Protein AF-A0A931L1L7-F1 (afdb_monomer_lite)

Foldseek 3Di:
DVVVVVVVVVVVVVVVVVVVVVVVVVVVVVVVVVVVVQVVLQVQLLVLVQVQQQQAAFAFPDDPPDDGQWWDFFFKIKGAGDFPDQHPQDGDTARMKMWGWADDVAWTFTWIDGDPTIDTSDTDDHADKTKWKAQPVPDTHRTPPHPPPPPPPDPPPDDDPPVVVVPRPRGFMKMWIFGAHPVRHTPDIHIYTHYDPPPPPPPVPPDPPPPDDPDPDDDD

pLDDT: mean 73.88, std 19.95, range [34.38, 98.12]

Secondary structure (DSSP, 8-state):
-HHHHHHHHHHHHHHHHHHHHHHHHHHHHHHHHHHHHHHHHHHHHHHHHHHHHHTBPPP-TT-TTS--SEEE-SSEEEEEBPTTPBPTTSSSB-SEEEEEEEEETTEEEEEEEETTEEEEEEEESSSEEEEEEESSSSS-BSSBSPTTTT-S----S-S-HHHHHTT------EEEEEEE-TTS-EEEEEEEE-S--------TTSS-------------

Radius of gyration: 30.63 Å; chains: 1; bounding box: 48×43×136 Å

Structure (mmCIF, N/CA/C/O backbone):
data_AF-A0A931L1L7-F1
#
_entry.id   AF-A0A931L1L7-F1
#
loop_
_atom_site.group_PDB
_atom_site.id
_atom_site.type_symbol
_atom_site.label_atom_id
_atom_site.label_alt_id
_atom_site.label_comp_id
_atom_site.label_asym_id
_atom_site.label_entity_id
_atom_site.label_seq_id
_atom_site.pdbx_PDB_ins_code
_atom_site.Cartn_x
_atom_site.Cartn_y
_atom_site.Cartn_z
_atom_site.occupancy
_atom_site.B_iso_or_equiv
_atom_site.auth_seq_id
_atom_site.auth_comp_id
_atom_site.auth_asym_id
_atom_site.auth_atom_id
_atom_site.pdbx_PDB_model_num
ATOM 1 N N . MET A 1 1 ? -15.557 24.743 68.566 1.00 63.81 1 MET A N 1
ATOM 2 C CA . MET A 1 1 ? -15.794 23.418 67.938 1.00 63.81 1 MET A CA 1
ATOM 3 C C . MET A 1 1 ? -16.749 23.472 66.750 1.00 63.81 1 MET A C 1
ATOM 5 O O . MET A 1 1 ? -16.428 22.856 65.746 1.00 63.81 1 MET A O 1
ATOM 9 N N . ILE A 1 2 ? -17.865 24.214 66.814 1.00 80.44 2 ILE A N 1
ATOM 10 C CA . ILE A 1 2 ? -18.818 24.356 65.688 1.00 80.44 2 ILE A CA 1
ATOM 11 C C . ILE A 1 2 ? -18.145 24.867 64.400 1.00 80.44 2 ILE A C 1
ATOM 13 O O . ILE A 1 2 ? -18.405 24.352 63.321 1.00 80.44 2 ILE A O 1
ATOM 17 N N . GLU A 1 3 ? -17.218 25.813 64.520 1.00 78.69 3 GLU A N 1
ATOM 18 C CA . GLU A 1 3 ? -16.501 26.412 63.387 1.00 78.69 3 GLU A CA 1
ATOM 19 C C . GLU A 1 3 ? -15.704 25.395 62.548 1.00 78.69 3 GLU A C 1
ATOM 21 O O . GLU A 1 3 ? -15.758 25.417 61.321 1.00 78.69 3 GLU A O 1
ATOM 26 N N . VAL A 1 4 ? -15.051 24.424 63.195 1.00 87.81 4 VAL A N 1
ATOM 27 C CA . VAL A 1 4 ? -14.251 23.392 62.507 1.00 87.81 4 VAL A CA 1
ATOM 28 C C . VAL A 1 4 ? -15.141 22.438 61.700 1.00 87.81 4 VAL A C 1
ATOM 30 O O . VAL A 1 4 ? -14.762 21.998 60.616 1.00 87.81 4 VAL A O 1
ATOM 33 N N . ILE A 1 5 ? -16.353 22.160 62.190 1.00 83.88 5 ILE A N 1
ATOM 34 C CA . ILE A 1 5 ? -17.315 21.272 61.520 1.00 83.88 5 ILE A CA 1
ATOM 35 C C . ILE A 1 5 ? -17.843 21.925 60.235 1.00 83.88 5 ILE A C 1
ATOM 37 O O . ILE A 1 5 ? -17.947 21.260 59.204 1.00 83.88 5 ILE A O 1
ATOM 41 N N . VAL A 1 6 ? -18.113 23.233 60.269 1.00 87.12 6 VAL A N 1
ATOM 42 C CA . VAL A 1 6 ? -18.597 23.981 59.098 1.00 87.12 6 VAL A CA 1
ATOM 43 C C . VAL A 1 6 ? -17.533 24.029 57.999 1.00 87.12 6 VAL A C 1
ATOM 45 O O . VAL A 1 6 ? -17.839 23.762 56.836 1.00 87.12 6 VAL A O 1
ATOM 48 N N . VAL A 1 7 ? -16.269 24.276 58.356 1.00 87.88 7 VAL A N 1
ATOM 49 C CA . VAL A 1 7 ? -15.165 24.311 57.381 1.00 87.88 7 VAL A CA 1
ATOM 50 C C . VAL A 1 7 ? -14.937 22.936 56.738 1.00 87.88 7 VAL A C 1
ATOM 52 O O . VAL A 1 7 ? -14.733 22.856 55.524 1.00 87.88 7 VAL A O 1
ATOM 55 N N . MET A 1 8 ? -15.043 21.841 57.501 1.00 85.38 8 MET A N 1
ATOM 56 C CA . MET A 1 8 ? -14.933 20.484 56.947 1.00 85.38 8 MET A CA 1
ATOM 57 C C . MET A 1 8 ? -16.091 20.126 56.005 1.00 85.38 8 MET A C 1
ATOM 59 O O . MET A 1 8 ? -15.846 19.519 54.963 1.00 85.38 8 MET A O 1
ATOM 63 N N . MET A 1 9 ? -17.328 20.526 56.323 1.00 88.81 9 MET A N 1
ATOM 64 C CA . MET A 1 9 ? -18.487 20.295 55.448 1.00 88.81 9 MET A CA 1
ATOM 65 C C . MET A 1 9 ? -18.387 21.062 54.128 1.00 88.81 9 MET A C 1
ATOM 67 O O . MET A 1 9 ? -18.676 20.507 53.072 1.00 88.81 9 MET A O 1
ATOM 71 N N . ILE A 1 10 ? -17.956 22.324 54.166 1.00 86.12 10 ILE A N 1
ATOM 72 C CA . ILE A 1 10 ? -17.803 23.123 52.943 1.00 86.12 10 ILE A CA 1
ATOM 73 C C . ILE A 1 10 ? -16.679 22.542 52.075 1.00 86.12 10 ILE A C 1
ATOM 75 O O . ILE A 1 10 ? -16.842 22.396 50.865 1.00 86.12 10 ILE A O 1
ATOM 79 N N . SER A 1 11 ? -15.568 22.132 52.692 1.00 84.38 11 SER A N 1
ATOM 80 C CA . SER A 1 11 ? -14.429 21.547 51.977 1.00 84.38 11 SER A CA 1
ATOM 81 C C . SER A 1 11 ? -14.786 20.218 51.303 1.00 84.38 11 SER A C 1
ATOM 83 O O . SER A 1 11 ? -14.401 19.995 50.157 1.00 84.38 11 SER A O 1
ATOM 85 N N . SER A 1 12 ? -15.560 19.350 51.966 1.00 83.44 12 SER A N 1
ATOM 86 C CA . SER A 1 12 ? -16.004 18.079 51.377 1.00 83.44 12 SER A CA 1
ATOM 87 C C . SER A 1 12 ? -17.015 18.281 50.247 1.00 83.44 12 SER A C 1
ATOM 89 O O . SER A 1 12 ? -16.942 17.577 49.239 1.00 83.44 12 SER A O 1
ATOM 91 N N . LEU A 1 13 ? -17.897 19.281 50.358 1.00 85.31 13 LEU A N 1
ATOM 92 C CA . LEU A 1 13 ? -18.854 19.627 49.307 1.00 85.31 13 LEU A CA 1
ATOM 93 C C . LEU A 1 13 ? -18.151 20.172 48.053 1.00 85.31 13 LEU A C 1
ATOM 95 O O . LEU A 1 13 ? -18.479 19.775 46.936 1.00 85.31 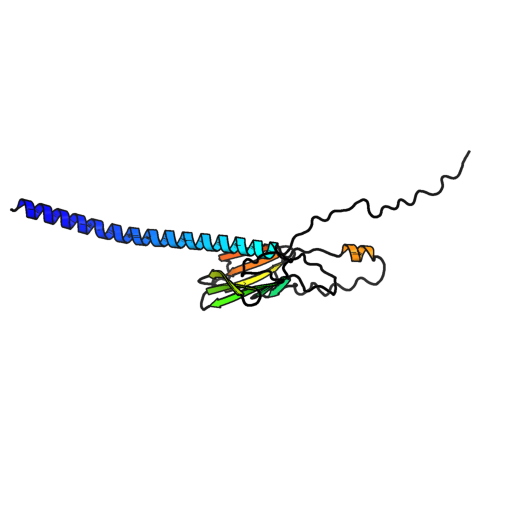13 LEU A O 1
ATOM 99 N N . ILE A 1 14 ? -17.147 21.037 48.237 1.00 84.31 14 ILE A N 1
ATOM 100 C CA . ILE A 1 14 ? -16.322 21.560 47.139 1.00 84.31 14 ILE A CA 1
ATOM 101 C C . ILE A 1 14 ? -15.539 20.418 46.482 1.00 84.31 14 ILE A C 1
ATOM 103 O O . ILE A 1 14 ? -15.540 20.301 45.257 1.00 84.31 14 ILE A O 1
ATOM 107 N N . LEU A 1 15 ? -14.924 19.531 47.271 1.00 80.44 15 LEU A N 1
ATOM 108 C CA . LEU A 1 15 ? -14.162 18.403 46.732 1.00 80.44 15 LEU A CA 1
ATOM 109 C C . LEU A 1 15 ? -15.059 17.443 45.929 1.00 80.44 15 LEU A C 1
ATOM 111 O O . LEU A 1 15 ? -14.692 17.030 44.828 1.00 80.44 15 LEU A O 1
ATOM 115 N N . ALA A 1 16 ? -16.265 17.156 46.428 1.00 78.56 16 ALA A N 1
ATOM 116 C CA . ALA A 1 16 ? -17.255 16.327 45.741 1.00 78.56 16 ALA A CA 1
ATOM 117 C C . ALA A 1 16 ? -17.772 16.964 44.439 1.00 78.56 16 ALA A C 1
ATOM 119 O O . ALA A 1 16 ? -18.059 16.246 43.481 1.00 78.56 16 ALA A O 1
ATOM 120 N N . ALA A 1 17 ? -17.854 18.297 44.374 1.00 75.69 17 ALA A N 1
ATOM 121 C CA . ALA A 1 17 ? -18.277 19.017 43.175 1.00 75.69 17 ALA A CA 1
ATOM 122 C C . ALA A 1 17 ? -17.198 19.049 42.074 1.00 75.69 17 ALA A C 1
ATOM 124 O O . ALA A 1 17 ? -17.530 19.019 40.888 1.00 75.69 17 ALA A O 1
ATOM 125 N N . VAL A 1 18 ? -15.912 19.077 42.441 1.00 72.81 18 VAL A N 1
ATOM 126 C CA . VAL A 1 18 ? -14.796 19.162 41.476 1.00 72.81 18 VAL A CA 1
ATOM 127 C C . VAL A 1 18 ? -14.420 17.790 40.896 1.00 72.81 18 VAL A C 1
ATOM 129 O O . VAL A 1 18 ? -14.099 17.689 39.711 1.00 72.81 18 VAL A O 1
ATOM 132 N N . LEU A 1 19 ? -14.536 16.714 41.681 1.00 66.19 19 LEU A N 1
ATOM 133 C CA . LEU A 1 19 ? -14.213 15.335 41.274 1.00 66.19 19 LEU A CA 1
ATOM 134 C C . LEU A 1 19 ? -14.847 14.854 39.942 1.00 66.19 19 LEU A C 1
ATOM 136 O O . LEU A 1 19 ? -14.128 14.282 39.114 1.00 66.19 19 LEU A O 1
ATOM 140 N N . PRO A 1 20 ? -16.150 15.070 39.660 1.00 65.00 20 PRO A N 1
ATOM 141 C CA . PRO A 1 20 ? -16.760 14.610 38.409 1.00 65.00 20 PRO A CA 1
ATOM 142 C C . PRO A 1 20 ? -16.285 15.382 37.165 1.00 65.00 20 PRO A C 1
ATOM 144 O O . PRO A 1 20 ? -16.369 14.853 36.053 1.00 65.00 20 PRO A O 1
ATOM 147 N N . LEU A 1 21 ? -15.758 16.603 37.323 1.00 59.38 21 LEU A N 1
ATOM 148 C CA . LEU A 1 21 ? -15.198 17.388 36.215 1.00 59.38 21 LEU A CA 1
ATOM 149 C C . LEU A 1 21 ? -13.830 16.842 35.782 1.00 59.38 21 LEU A C 1
ATOM 151 O O . LEU A 1 21 ? -13.558 16.737 34.583 1.00 59.38 21 LEU A O 1
ATOM 155 N N . SER A 1 22 ? -13.010 16.402 36.739 1.00 54.81 22 SER A N 1
ATOM 156 C CA . SER A 1 22 ? -11.703 15.782 36.490 1.00 54.81 22 SER A CA 1
ATOM 157 C C . SER A 1 22 ? -11.829 14.487 35.680 1.00 54.81 22 SER A C 1
ATOM 159 O O . SER A 1 22 ? -11.088 14.269 34.723 1.00 54.81 22 SER A O 1
ATOM 161 N N . LEU A 1 23 ? -12.818 13.648 36.008 1.00 57.59 23 LEU A N 1
ATOM 162 C CA . LEU A 1 23 ? -13.027 12.359 35.338 1.00 57.59 23 LEU A CA 1
ATOM 163 C C . LEU A 1 23 ? -13.488 12.515 33.879 1.00 57.59 23 LEU A C 1
ATOM 165 O O . LEU A 1 23 ? -13.077 11.745 33.008 1.00 57.59 23 LEU A O 1
ATOM 169 N N . ARG A 1 24 ? -14.292 13.544 33.573 1.00 58.47 24 ARG A N 1
ATOM 170 C CA . ARG A 1 24 ? -14.722 13.829 32.193 1.00 58.47 24 ARG A CA 1
ATOM 171 C C . ARG A 1 24 ? -13.576 14.371 31.333 1.00 58.47 24 ARG A C 1
ATOM 173 O O . ARG A 1 24 ? -13.423 13.918 30.198 1.00 58.47 24 ARG A O 1
ATOM 180 N N . ALA A 1 25 ? -12.737 15.256 31.875 1.00 54.34 25 ALA A N 1
ATOM 181 C CA . ALA A 1 25 ? -11.585 15.822 31.165 1.00 54.34 25 ALA A CA 1
ATOM 182 C C . ALA A 1 25 ? -10.541 14.759 30.766 1.00 54.34 25 ALA A C 1
ATOM 184 O O . ALA A 1 25 ? -10.030 14.779 29.646 1.00 54.34 25 ALA A O 1
ATOM 185 N N . VAL A 1 26 ? -10.288 13.773 31.634 1.00 53.25 26 VAL A N 1
ATOM 186 C CA . VAL A 1 26 ? -9.359 12.664 31.342 1.00 53.25 26 VAL A CA 1
ATOM 187 C C . VAL A 1 26 ? -9.856 11.807 30.169 1.00 53.25 26 VAL A C 1
ATOM 189 O O . VAL A 1 26 ? -9.081 11.461 29.277 1.00 53.25 26 VAL A O 1
ATOM 192 N N . SER A 1 27 ? -11.162 11.527 30.103 1.00 55.97 27 SER A N 1
ATOM 193 C CA . SER A 1 27 ? -11.741 10.733 29.009 1.00 55.97 27 SER A CA 1
ATOM 194 C C . SER A 1 27 ? -11.719 11.449 27.647 1.00 55.97 27 SER A C 1
ATOM 196 O O . SER A 1 27 ? -11.540 10.804 26.611 1.00 55.97 27 SER A O 1
ATOM 198 N N . ALA A 1 28 ? -11.852 12.780 27.634 1.00 56.59 28 ALA A N 1
ATOM 199 C CA . ALA A 1 28 ? -11.795 13.589 26.417 1.00 56.59 28 ALA A CA 1
ATOM 200 C C . ALA A 1 28 ? -10.364 13.682 25.859 1.00 56.59 28 ALA A C 1
ATOM 202 O O . ALA A 1 28 ? -10.155 13.478 24.661 1.00 56.59 28 ALA A O 1
ATOM 203 N N . ASN A 1 29 ? -9.369 13.877 26.730 1.00 49.34 29 ASN A N 1
ATOM 204 C CA . ASN A 1 29 ? -7.961 13.934 26.328 1.00 49.34 29 ASN A CA 1
ATOM 205 C C . ASN A 1 29 ? -7.451 12.596 25.781 1.00 49.34 29 ASN A C 1
ATOM 207 O O . ASN A 1 29 ? -6.693 12.577 24.814 1.00 49.34 29 ASN A O 1
ATOM 211 N N . HIS A 1 30 ? -7.918 11.467 26.317 1.00 53.09 30 HIS A N 1
ATOM 212 C CA . HIS A 1 30 ? -7.524 10.153 25.807 1.00 53.09 30 HIS A CA 1
ATOM 213 C C . HIS A 1 30 ? -8.066 9.875 24.389 1.00 53.09 30 HIS A C 1
ATOM 215 O O . HIS A 1 30 ? -7.410 9.213 23.577 1.00 53.09 30 HIS A O 1
ATOM 221 N N . ARG A 1 31 ? -9.256 10.393 24.050 1.00 52.03 31 ARG A N 1
ATOM 222 C CA . ARG A 1 31 ? -9.826 10.284 22.693 1.00 52.03 31 ARG A CA 1
ATOM 223 C C . ARG A 1 31 ? -9.081 11.158 21.683 1.00 52.03 31 ARG A C 1
ATOM 225 O O . ARG A 1 31 ? -8.856 10.715 20.562 1.00 52.03 31 ARG A O 1
ATOM 232 N N . LEU A 1 32 ? -8.649 12.352 22.088 1.00 52.97 32 LEU A N 1
ATOM 233 C CA . LEU A 1 32 ? -7.841 13.237 21.244 1.00 52.97 32 LEU A CA 1
ATOM 234 C C . LEU A 1 32 ? -6.416 12.694 21.046 1.00 52.97 32 LEU A C 1
ATOM 236 O O . LEU A 1 32 ? -5.938 12.641 19.916 1.00 52.97 32 LEU A O 1
ATOM 240 N N . GLY A 1 33 ? -5.780 12.195 22.112 1.00 40.53 33 GLY A N 1
ATOM 241 C CA . GLY A 1 33 ? -4.441 11.601 22.042 1.00 40.53 33 GLY A CA 1
ATOM 242 C C . GLY A 1 33 ? -4.389 10.333 21.183 1.00 40.53 33 GLY A C 1
ATOM 243 O O . GLY A 1 33 ? -3.514 10.196 20.335 1.00 40.53 33 GLY A O 1
ATOM 244 N N . SER A 1 34 ? -5.372 9.437 21.323 1.00 54.47 34 SER A N 1
ATOM 245 C CA . SER A 1 34 ? -5.448 8.228 20.482 1.00 54.47 34 SER A CA 1
ATOM 246 C C . SER A 1 34 ? -5.767 8.530 19.012 1.00 54.47 34 SER A C 1
ATOM 248 O O . SER A 1 34 ? -5.316 7.802 18.133 1.00 54.47 34 SER A O 1
ATOM 250 N N . GLY A 1 35 ? -6.500 9.609 18.719 1.00 51.22 35 GLY A N 1
ATOM 251 C CA . GLY A 1 35 ? -6.737 10.067 17.349 1.00 51.22 35 GLY A CA 1
ATOM 252 C C . GLY A 1 35 ? -5.469 10.573 16.654 1.00 51.22 35 GLY A C 1
ATOM 253 O O . GLY A 1 35 ? -5.240 10.230 15.497 1.00 51.22 35 GLY A O 1
ATOM 254 N N . MET A 1 36 ? -4.630 11.336 17.362 1.00 52.97 36 MET A N 1
ATOM 255 C CA . MET A 1 36 ? -3.386 11.895 16.813 1.00 52.97 36 MET A CA 1
ATOM 256 C C . MET A 1 36 ? -2.325 10.829 16.515 1.00 52.97 36 MET A C 1
ATOM 258 O O . MET A 1 36 ? -1.675 10.903 15.476 1.00 52.97 36 MET A O 1
ATOM 262 N N . ILE A 1 37 ? -2.197 9.809 17.370 1.00 62.66 37 ILE A N 1
ATOM 263 C CA . ILE A 1 37 ? -1.245 8.705 17.152 1.00 62.66 37 ILE A CA 1
ATOM 264 C C . ILE A 1 37 ? -1.599 7.933 15.868 1.00 62.66 37 ILE A C 1
ATOM 266 O O . ILE A 1 37 ? -0.740 7.725 15.019 1.00 62.66 37 ILE A O 1
ATOM 270 N N . ASN A 1 38 ? -2.885 7.632 15.646 1.00 64.12 38 ASN A N 1
ATOM 271 C CA . ASN A 1 38 ? -3.325 6.897 14.451 1.00 64.12 38 ASN A CA 1
ATOM 272 C C . ASN A 1 38 ? -3.104 7.662 13.131 1.00 64.12 38 ASN A C 1
ATOM 274 O O . ASN A 1 38 ? -2.938 7.037 12.084 1.00 64.12 38 ASN A O 1
ATOM 278 N N . LEU A 1 39 ? -3.162 9.001 13.150 1.00 71.81 39 LEU A N 1
ATOM 279 C CA . LEU A 1 39 ? -2.856 9.812 11.965 1.00 71.81 39 LEU A CA 1
ATOM 280 C C . LEU A 1 39 ? -1.358 9.767 11.656 1.00 71.81 39 LEU A C 1
ATOM 282 O O . LEU A 1 39 ? -0.986 9.563 10.505 1.00 71.81 39 LEU A O 1
ATOM 286 N N . SER A 1 40 ? -0.515 9.858 12.687 1.00 80.50 40 SER A N 1
ATOM 287 C CA . SER A 1 40 ? 0.937 9.769 12.516 1.00 80.50 40 SER A CA 1
ATOM 288 C C . SER A 1 40 ? 1.371 8.407 11.971 1.00 80.50 40 SER A C 1
ATOM 290 O O . SER A 1 40 ? 2.223 8.355 11.087 1.00 80.50 40 SER A O 1
ATOM 292 N N . ASP A 1 41 ? 0.776 7.313 12.452 1.00 86.06 41 ASP A N 1
ATOM 293 C CA . ASP A 1 41 ? 1.107 5.965 11.973 1.00 86.06 41 ASP A CA 1
ATOM 294 C C . ASP A 1 41 ? 0.728 5.783 10.498 1.00 86.06 41 ASP A C 1
ATOM 296 O O . ASP A 1 41 ? 1.475 5.185 9.724 1.00 86.06 41 ASP A O 1
ATOM 300 N N . ARG A 1 42 ? -0.417 6.345 10.086 1.00 89.50 42 ARG A N 1
ATOM 301 C CA . ARG A 1 42 ? -0.869 6.332 8.689 1.00 89.50 42 ARG A CA 1
ATOM 302 C C . ARG A 1 42 ? 0.108 7.072 7.774 1.00 89.50 42 ARG A C 1
ATOM 304 O O . ARG A 1 42 ? 0.430 6.551 6.710 1.00 89.50 42 ARG A O 1
ATOM 311 N N . ASP A 1 43 ? 0.558 8.259 8.167 1.00 89.38 43 ASP A N 1
ATOM 312 C CA . ASP A 1 43 ? 1.437 9.089 7.335 1.00 89.38 43 ASP A CA 1
ATOM 313 C C . ASP A 1 43 ? 2.840 8.474 7.211 1.00 89.38 43 ASP A C 1
ATOM 315 O O . ASP A 1 43 ? 3.419 8.447 6.123 1.00 89.38 43 ASP A O 1
ATOM 319 N N . ILE A 1 44 ? 3.365 7.902 8.303 1.00 90.56 44 ILE A N 1
ATOM 320 C CA . ILE A 1 44 ? 4.631 7.153 8.287 1.00 90.56 44 ILE A CA 1
ATOM 321 C C . ILE A 1 44 ? 4.509 5.928 7.374 1.00 90.56 44 ILE A C 1
ATOM 323 O O . ILE A 1 44 ? 5.387 5.694 6.542 1.00 90.56 44 ILE A O 1
ATOM 327 N N . ALA A 1 45 ? 3.418 5.167 7.489 1.00 92.69 45 ALA A N 1
ATOM 328 C CA . ALA A 1 45 ? 3.181 4.000 6.648 1.00 92.69 45 ALA A CA 1
ATOM 329 C C . ALA A 1 45 ? 3.060 4.369 5.161 1.00 92.69 45 ALA A C 1
ATOM 331 O O . ALA A 1 45 ? 3.621 3.674 4.314 1.00 92.69 45 ALA A O 1
ATOM 332 N N . GLU A 1 46 ? 2.400 5.484 4.834 1.00 94.88 46 GLU A N 1
ATOM 333 C CA . GLU A 1 46 ? 2.324 5.997 3.464 1.00 94.88 46 GLU A CA 1
ATOM 334 C C . GLU A 1 46 ? 3.705 6.388 2.920 1.00 94.88 46 GLU A C 1
ATOM 336 O O . GLU A 1 46 ? 4.038 6.051 1.782 1.00 94.88 46 GLU A O 1
ATOM 341 N N . ALA A 1 47 ? 4.522 7.081 3.716 1.00 91.06 47 ALA A N 1
ATOM 342 C CA . ALA A 1 47 ? 5.869 7.469 3.311 1.00 91.06 47 ALA A CA 1
ATOM 343 C C . ALA A 1 47 ? 6.748 6.239 3.035 1.00 91.06 47 ALA A C 1
ATOM 345 O O . ALA A 1 47 ? 7.404 6.176 1.996 1.00 91.06 47 ALA A O 1
ATOM 346 N N . VAL A 1 48 ? 6.698 5.233 3.916 1.00 91.00 48 VAL A N 1
ATOM 347 C CA . VAL A 1 48 ? 7.401 3.954 3.726 1.00 91.00 48 VAL A CA 1
ATOM 348 C C . VAL A 1 48 ? 6.885 3.228 2.483 1.00 91.00 48 VAL A C 1
ATOM 350 O O . VAL A 1 48 ? 7.684 2.751 1.683 1.00 91.00 48 VAL A O 1
ATOM 353 N N . PHE A 1 49 ? 5.567 3.186 2.273 1.00 93.19 49 PHE A N 1
ATOM 354 C CA . PHE A 1 49 ? 4.957 2.612 1.072 1.00 93.19 49 PHE A CA 1
ATOM 355 C C . PHE A 1 49 ? 5.480 3.283 -0.205 1.00 93.19 49 PHE A C 1
ATOM 357 O O . PHE A 1 49 ? 5.881 2.600 -1.143 1.00 93.19 49 PHE A O 1
ATOM 364 N N . ARG A 1 50 ? 5.536 4.618 -0.245 1.00 91.81 50 ARG A N 1
ATOM 365 C CA . ARG A 1 50 ? 6.060 5.364 -1.401 1.00 91.81 50 ARG A CA 1
ATOM 366 C C . ARG A 1 50 ? 7.548 5.101 -1.635 1.00 91.81 50 ARG A C 1
ATOM 368 O O . ARG A 1 50 ? 7.940 4.896 -2.781 1.00 91.81 50 ARG A O 1
ATOM 375 N N . ASP A 1 51 ? 8.355 5.076 -0.575 1.00 88.00 51 ASP A N 1
ATOM 376 C CA . ASP A 1 51 ? 9.799 4.826 -0.674 1.00 88.00 51 ASP A CA 1
ATOM 377 C C . ASP A 1 51 ? 10.105 3.404 -1.177 1.00 88.00 51 ASP A C 1
ATOM 379 O O . ASP A 1 51 ? 10.980 3.215 -2.024 1.00 88.00 51 ASP A O 1
ATOM 383 N N . LEU A 1 52 ? 9.313 2.408 -0.754 1.00 88.50 52 LEU A N 1
ATOM 384 C CA . LEU A 1 52 ? 9.408 1.029 -1.245 1.00 88.50 52 LEU A CA 1
ATOM 385 C C . LEU A 1 52 ? 9.298 0.954 -2.772 1.00 88.50 52 LEU A C 1
ATOM 387 O O . LEU A 1 52 ? 10.176 0.388 -3.424 1.00 88.50 52 LEU A O 1
ATOM 391 N N . PHE A 1 53 ? 8.268 1.561 -3.358 1.00 88.12 53 PHE A N 1
ATOM 392 C CA . PHE A 1 53 ? 8.069 1.533 -4.811 1.00 88.12 53 PHE A CA 1
ATOM 393 C C . PHE A 1 53 ? 9.034 2.444 -5.575 1.00 88.12 53 PHE A C 1
ATOM 395 O O . PHE A 1 53 ? 9.452 2.093 -6.679 1.00 88.12 53 PHE A O 1
ATOM 402 N N . ALA A 1 54 ? 9.472 3.553 -4.974 1.00 84.06 54 ALA A N 1
ATOM 403 C CA . ALA A 1 54 ? 10.544 4.371 -5.539 1.00 84.06 54 ALA A CA 1
ATOM 404 C C . ALA A 1 54 ? 11.883 3.610 -5.595 1.00 84.06 54 ALA A C 1
ATOM 406 O O . ALA A 1 54 ? 12.721 3.874 -6.455 1.00 84.06 54 ALA A O 1
ATOM 407 N N . SER A 1 55 ? 12.098 2.643 -4.696 1.00 79.75 55 SER A N 1
ATOM 408 C CA . SER A 1 55 ? 13.300 1.801 -4.677 1.00 79.75 55 SER A CA 1
ATOM 409 C C . SER A 1 55 ? 13.277 0.626 -5.668 1.00 79.75 55 SER A C 1
ATOM 411 O O . SER A 1 55 ? 14.305 -0.040 -5.848 1.00 79.75 55 SER A O 1
ATOM 413 N N . ALA A 1 56 ? 12.136 0.390 -6.325 1.00 80.88 56 ALA A N 1
ATOM 414 C CA . ALA A 1 56 ? 11.984 -0.646 -7.337 1.00 80.88 56 ALA A CA 1
ATOM 415 C C . ALA A 1 56 ? 12.944 -0.421 -8.513 1.00 80.88 56 ALA A C 1
ATOM 417 O O . ALA A 1 56 ? 13.262 0.715 -8.881 1.00 80.88 56 ALA A O 1
ATOM 418 N N . ALA A 1 57 ? 13.402 -1.511 -9.128 1.00 73.19 57 ALA A N 1
ATOM 419 C CA . ALA A 1 57 ? 14.114 -1.412 -10.396 1.00 73.19 57 ALA A CA 1
ATOM 420 C C . ALA A 1 57 ? 13.194 -0.806 -11.494 1.00 73.19 57 ALA A C 1
ATOM 422 O O . ALA A 1 57 ? 11.967 -0.801 -11.356 1.00 73.19 57 ALA A O 1
ATOM 423 N N . PRO A 1 58 ? 13.750 -0.233 -12.574 1.00 66.19 58 PRO A N 1
ATOM 424 C CA . PRO A 1 58 ? 12.942 0.195 -13.713 1.00 66.19 58 PRO A CA 1
ATOM 425 C C . PRO A 1 58 ? 12.320 -1.018 -14.418 1.00 66.19 58 PRO A C 1
ATOM 427 O O . PRO A 1 58 ? 12.973 -2.048 -14.579 1.00 66.19 58 PRO A O 1
ATOM 430 N N . LEU A 1 59 ? 11.069 -0.874 -14.861 1.00 63.12 59 LEU A N 1
ATOM 431 C CA . LEU A 1 59 ? 10.395 -1.870 -15.692 1.00 63.12 59 LEU A CA 1
ATOM 432 C C . LEU A 1 59 ? 10.886 -1.755 -17.132 1.00 63.12 59 LEU A C 1
ATOM 434 O O . LEU A 1 59 ? 10.657 -0.744 -17.796 1.00 63.12 59 LEU A O 1
ATOM 438 N N . THR A 1 60 ? 11.526 -2.808 -17.626 1.00 56.28 60 THR A N 1
ATOM 439 C CA . THR A 1 60 ? 11.852 -2.961 -19.045 1.00 56.28 60 THR A CA 1
ATOM 440 C C . THR A 1 60 ? 10.844 -3.900 -19.692 1.00 56.28 60 THR A C 1
ATOM 442 O O . THR A 1 60 ? 10.855 -5.103 -19.437 1.00 56.28 60 THR A O 1
ATOM 445 N N . PHE A 1 61 ? 9.961 -3.355 -20.529 1.00 54.47 61 PHE A N 1
ATOM 446 C CA . PHE A 1 61 ? 9.090 -4.149 -21.392 1.00 54.47 61 PHE A CA 1
ATOM 447 C C . PHE A 1 61 ? 9.885 -4.604 -22.620 1.00 54.47 61 PHE A C 1
ATOM 449 O O . PHE A 1 61 ? 10.434 -3.764 -23.326 1.00 54.47 61 PHE A O 1
ATOM 456 N N . GLY A 1 62 ? 9.927 -5.912 -22.888 1.00 47.34 62 GLY A N 1
ATOM 457 C CA . GLY A 1 62 ? 10.430 -6.446 -24.161 1.00 47.34 62 GLY A CA 1
ATOM 458 C C . GLY A 1 62 ? 11.784 -7.159 -24.137 1.00 47.34 62 GLY A C 1
ATOM 459 O O . GLY A 1 62 ? 12.225 -7.582 -25.202 1.00 47.34 62 GLY A O 1
ATOM 460 N N . ASP A 1 63 ? 12.418 -7.348 -22.975 1.00 47.00 63 ASP A N 1
ATOM 461 C CA . ASP A 1 63 ? 13.589 -8.228 -22.869 1.00 47.00 63 ASP A CA 1
ATOM 462 C C . ASP A 1 63 ? 13.185 -9.554 -22.209 1.00 47.00 63 ASP A C 1
ATOM 464 O O . ASP A 1 63 ? 12.781 -9.596 -21.046 1.00 47.00 63 ASP A O 1
ATOM 468 N N . ASP A 1 64 ? 13.289 -10.646 -22.963 1.00 45.22 64 ASP A N 1
ATOM 469 C CA . ASP A 1 64 ? 12.863 -12.020 -22.632 1.00 45.22 64 ASP A CA 1
ATOM 470 C C . ASP A 1 64 ? 13.715 -12.664 -21.504 1.00 45.22 64 ASP A C 1
ATOM 472 O O . ASP A 1 64 ? 13.805 -13.885 -21.367 1.00 45.22 64 ASP A O 1
ATOM 476 N N . ARG A 1 65 ? 14.446 -11.847 -20.730 1.00 38.44 65 ARG A N 1
ATOM 477 C CA . ARG A 1 65 ? 15.528 -12.271 -19.822 1.00 38.44 65 ARG A CA 1
ATOM 478 C C . ARG A 1 65 ? 15.528 -11.616 -18.437 1.00 38.44 65 ARG A C 1
ATOM 480 O O . ARG A 1 65 ? 16.425 -11.916 -17.649 1.00 38.44 65 ARG A O 1
ATOM 487 N N . GLY A 1 66 ? 14.556 -10.767 -18.102 1.00 46.44 66 GLY A N 1
ATOM 488 C CA . GLY A 1 66 ? 14.451 -10.148 -16.773 1.00 46.44 66 GLY A CA 1
ATOM 489 C C . GLY A 1 66 ? 13.171 -10.554 -16.032 1.00 46.44 66 GLY A C 1
ATOM 490 O O . GLY A 1 66 ? 12.112 -10.556 -16.655 1.00 46.44 66 GLY A O 1
ATOM 491 N N . PRO A 1 67 ? 13.213 -10.879 -14.722 1.00 50.59 67 PRO A N 1
ATOM 492 C CA . PRO A 1 67 ? 11.990 -11.029 -13.935 1.00 50.59 67 PRO A CA 1
ATOM 493 C C . PRO A 1 67 ? 11.200 -9.716 -13.979 1.00 50.59 67 PRO A C 1
ATOM 495 O O . PRO A 1 67 ? 11.790 -8.641 -13.833 1.00 50.59 67 PRO A O 1
ATOM 498 N N . SER A 1 68 ? 9.880 -9.800 -14.186 1.00 59.03 68 SER A N 1
ATOM 499 C CA . SER A 1 68 ? 9.007 -8.625 -14.167 1.00 59.03 68 SER A CA 1
ATOM 500 C C . SER A 1 68 ? 9.263 -7.845 -12.881 1.00 59.03 68 SER A C 1
ATOM 502 O O . SER A 1 68 ? 9.238 -8.387 -11.774 1.00 59.03 68 SER A O 1
ATOM 504 N N . THR A 1 69 ? 9.573 -6.558 -13.012 1.00 73.88 69 THR A N 1
ATOM 505 C CA . THR A 1 69 ? 9.972 -5.745 -11.859 1.00 73.88 69 THR A CA 1
ATOM 506 C C . THR A 1 69 ? 8.828 -5.526 -10.872 1.00 73.88 69 THR A C 1
ATOM 508 O O . THR A 1 69 ? 9.067 -5.193 -9.714 1.00 73.88 69 THR A O 1
ATOM 511 N N . LEU A 1 70 ? 7.598 -5.750 -11.329 1.00 85.38 70 LEU A N 1
ATOM 512 C CA . LEU A 1 70 ? 6.377 -5.703 -10.551 1.00 85.38 70 LEU A CA 1
ATOM 513 C C . LEU A 1 70 ? 5.478 -6.864 -10.973 1.00 85.38 70 LEU A C 1
ATOM 515 O O . LEU A 1 70 ? 5.252 -7.074 -12.164 1.00 85.38 70 LEU A O 1
ATOM 519 N N . GLU A 1 71 ? 4.928 -7.575 -10.003 1.00 88.31 71 GLU A N 1
ATOM 520 C CA . GLU A 1 71 ? 3.900 -8.600 -10.185 1.00 88.31 71 GLU A CA 1
ATOM 521 C C . GLU A 1 71 ? 2.890 -8.457 -9.050 1.00 88.31 71 GLU A C 1
ATOM 523 O O . GLU A 1 71 ? 3.263 -8.100 -7.932 1.00 88.31 71 GLU A O 1
ATOM 528 N N . GLY A 1 72 ? 1.608 -8.707 -9.296 1.00 91.56 72 GLY A N 1
ATOM 529 C CA . GLY A 1 72 ? 0.655 -8.653 -8.196 1.00 91.56 72 GLY A CA 1
ATOM 530 C C . GLY A 1 72 ? -0.805 -8.805 -8.569 1.00 91.56 72 GLY A C 1
ATOM 531 O O . GLY A 1 72 ? -1.195 -8.762 -9.737 1.00 91.56 72 GLY A O 1
ATOM 532 N N . ASP A 1 73 ? -1.606 -8.971 -7.530 1.00 95.12 73 ASP A N 1
ATOM 533 C CA . ASP A 1 73 ? -3.055 -9.069 -7.553 1.00 95.12 73 ASP A CA 1
ATOM 534 C C . ASP A 1 73 ? -3.664 -8.164 -6.468 1.00 95.12 73 ASP A C 1
ATOM 536 O O . ASP A 1 73 ? -2.989 -7.333 -5.866 1.00 95.12 73 ASP A O 1
ATOM 540 N N . ALA A 1 74 ? -4.964 -8.296 -6.216 1.00 96.62 74 ALA A N 1
ATOM 541 C CA . ALA A 1 74 ? -5.658 -7.454 -5.251 1.00 96.62 74 ALA A CA 1
ATOM 542 C C . ALA A 1 74 ? 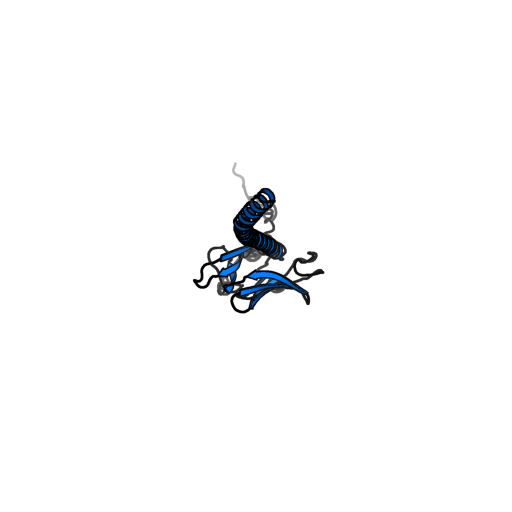-5.153 -7.628 -3.8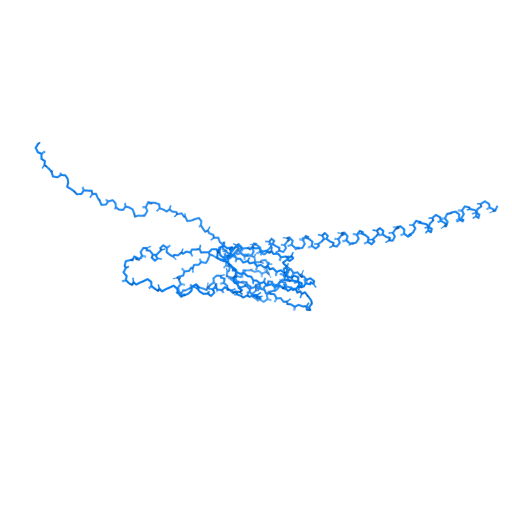06 1.00 96.62 74 ALA A C 1
ATOM 544 O O . ALA A 1 74 ? -5.424 -6.762 -2.978 1.00 96.62 74 ALA A O 1
ATOM 545 N N . GLU A 1 75 ? -4.447 -8.713 -3.490 1.00 97.69 75 GLU A N 1
ATOM 546 C CA . GLU A 1 75 ? -3.996 -9.065 -2.143 1.00 97.69 75 GLU A CA 1
ATOM 547 C C . GLU A 1 75 ? -2.472 -8.986 -1.983 1.00 97.69 75 GLU A C 1
ATOM 549 O O . GLU A 1 75 ? -1.986 -8.834 -0.857 1.00 97.69 75 GLU A O 1
ATOM 554 N N . ARG A 1 76 ? -1.706 -9.090 -3.078 1.00 96.88 76 ARG A N 1
ATOM 555 C CA . ARG A 1 76 ? -0.238 -9.157 -3.049 1.00 96.88 76 ARG A CA 1
ATOM 556 C C . ARG A 1 76 ? 0.412 -8.296 -4.120 1.00 96.88 76 ARG A C 1
ATOM 558 O O . ARG A 1 76 ? -0.003 -8.320 -5.270 1.00 96.88 76 ARG A O 1
ATOM 565 N N . ALA A 1 77 ? 1.495 -7.610 -3.769 1.00 94.50 77 ALA A N 1
ATOM 566 C CA . ALA A 1 77 ? 2.343 -6.880 -4.706 1.00 94.50 77 ALA A CA 1
ATOM 567 C C . ALA A 1 77 ? 3.817 -7.240 -4.485 1.00 94.50 77 ALA A C 1
ATOM 569 O O . ALA A 1 77 ? 4.408 -6.884 -3.468 1.00 94.50 77 ALA A O 1
ATOM 570 N N . ARG A 1 78 ? 4.422 -7.928 -5.450 1.00 92.00 78 ARG A N 1
ATOM 571 C CA . ARG A 1 78 ? 5.832 -8.308 -5.460 1.00 92.00 78 ARG A CA 1
ATOM 572 C C . ARG A 1 78 ? 6.635 -7.343 -6.318 1.00 92.00 78 ARG A C 1
ATOM 574 O O . ARG A 1 78 ? 6.249 -7.032 -7.440 1.00 92.00 78 ARG A O 1
ATOM 581 N N . ILE A 1 79 ? 7.767 -6.892 -5.792 1.00 88.88 79 ILE A N 1
ATOM 582 C CA . ILE A 1 79 ? 8.626 -5.890 -6.421 1.00 88.88 79 ILE A CA 1
ATOM 583 C C . ILE A 1 79 ? 10.054 -6.414 -6.453 1.00 88.88 79 ILE A C 1
ATOM 585 O O . ILE A 1 79 ? 10.562 -6.880 -5.432 1.00 88.88 79 ILE A O 1
ATOM 589 N N . SER A 1 80 ? 10.722 -6.276 -7.594 1.00 85.94 80 SER A N 1
ATOM 590 C CA . SER A 1 80 ? 12.167 -6.490 -7.689 1.00 85.94 80 SER A CA 1
ATOM 591 C C . SER A 1 80 ? 12.918 -5.195 -7.366 1.00 85.94 80 SER A C 1
ATOM 593 O O . SER A 1 80 ? 12.626 -4.125 -7.905 1.00 85.94 80 SER A O 1
ATOM 595 N N . LEU A 1 81 ? 13.897 -5.284 -6.471 1.00 80.50 81 LEU A N 1
ATOM 596 C CA . LEU A 1 81 ? 14.678 -4.152 -5.986 1.00 80.50 81 LEU A CA 1
ATOM 597 C C . LEU A 1 81 ? 15.974 -3.980 -6.773 1.00 80.50 81 LEU A C 1
ATOM 599 O O . LEU A 1 81 ? 16.582 -4.935 -7.257 1.00 80.50 81 LEU A O 1
ATOM 603 N N . ARG A 1 82 ? 16.463 -2.740 -6.824 1.00 74.56 82 ARG A N 1
ATOM 604 C CA . ARG A 1 82 ? 17.836 -2.475 -7.262 1.00 74.56 82 ARG A CA 1
ATOM 605 C C . ARG A 1 82 ? 18.822 -2.903 -6.166 1.00 74.56 82 ARG A C 1
ATOM 607 O O . ARG A 1 82 ? 18.637 -2.566 -4.996 1.00 74.56 82 ARG A O 1
ATOM 614 N N . ARG A 1 83 ? 19.911 -3.585 -6.549 1.00 67.94 83 ARG A N 1
ATOM 615 C CA . ARG A 1 83 ? 20.993 -3.984 -5.626 1.00 67.94 83 ARG A CA 1
ATOM 616 C C . ARG A 1 83 ? 21.473 -2.804 -4.771 1.00 67.94 83 ARG A C 1
ATOM 618 O O . ARG A 1 83 ? 21.749 -1.730 -5.301 1.00 67.94 83 ARG A O 1
ATOM 625 N N . GLY A 1 84 ? 21.646 -3.042 -3.470 1.00 61.06 84 GLY A N 1
ATOM 626 C CA . GLY A 1 84 ? 22.299 -2.109 -2.540 1.00 61.06 84 GLY A CA 1
ATOM 627 C C . GLY A 1 84 ? 21.372 -1.208 -1.717 1.00 61.06 84 GLY A C 1
ATOM 628 O O . GLY A 1 84 ? 21.871 -0.417 -0.922 1.00 61.06 84 GLY A O 1
ATOM 629 N N . ARG A 1 85 ? 20.043 -1.321 -1.850 1.00 63.94 85 ARG A N 1
ATOM 630 C CA . ARG A 1 85 ? 19.097 -0.682 -0.918 1.00 63.94 85 ARG A CA 1
ATOM 631 C C . ARG A 1 85 ? 18.944 -1.555 0.336 1.00 63.94 85 ARG A C 1
ATOM 633 O O . ARG A 1 85 ? 18.635 -2.739 0.228 1.00 63.94 85 ARG A O 1
ATOM 640 N N . ILE A 1 86 ? 19.176 -0.970 1.513 1.00 56.34 86 ILE A N 1
ATOM 641 C CA . ILE A 1 86 ? 18.887 -1.585 2.818 1.00 56.34 86 ILE A CA 1
ATOM 642 C C . ILE A 1 86 ? 17.379 -1.460 3.028 1.00 56.34 86 ILE A C 1
ATOM 644 O O . ILE A 1 86 ? 16.843 -0.352 3.005 1.00 56.34 86 ILE A O 1
ATOM 648 N N . ALA A 1 87 ? 16.686 -2.590 3.113 1.00 60.62 87 ALA A N 1
ATOM 649 C CA . ALA A 1 87 ? 15.252 -2.611 2.889 1.00 60.62 87 ALA A CA 1
ATOM 650 C C . ALA A 1 87 ? 14.430 -2.270 4.132 1.00 60.62 87 ALA A C 1
ATOM 652 O O . ALA A 1 87 ? 14.659 -2.749 5.237 1.00 60.62 87 ALA A O 1
ATOM 653 N N . LEU A 1 88 ? 13.367 -1.510 3.903 1.00 74.06 88 LEU A N 1
ATOM 654 C CA . LEU A 1 88 ? 12.406 -1.050 4.907 1.00 74.06 88 LEU A CA 1
ATOM 655 C C . LEU A 1 88 ? 11.659 -2.201 5.619 1.00 74.06 88 LEU A C 1
ATOM 657 O O . LEU A 1 88 ? 11.003 -1.975 6.639 1.00 74.06 88 LEU A O 1
ATOM 661 N N . CYS A 1 89 ? 11.781 -3.423 5.097 1.00 82.62 89 CYS A N 1
ATOM 662 C CA . CYS A 1 89 ? 11.078 -4.625 5.539 1.00 82.62 89 CYS A CA 1
ATOM 663 C C . CYS A 1 89 ? 11.934 -5.568 6.397 1.00 82.62 89 CYS A C 1
ATOM 665 O O . CYS A 1 89 ? 11.389 -6.521 6.946 1.00 82.62 89 CYS A O 1
ATOM 667 N N . GLY A 1 90 ? 13.241 -5.305 6.538 1.00 80.56 90 GLY A N 1
ATOM 668 C CA . GLY A 1 90 ? 14.134 -6.135 7.345 1.00 80.56 90 GLY A CA 1
ATOM 669 C C . GLY A 1 90 ? 15.627 -5.841 7.158 1.00 80.56 90 GLY A C 1
ATOM 670 O O . GLY A 1 90 ? 16.025 -5.089 6.274 1.00 80.56 90 GLY A O 1
ATOM 671 N N . ASP A 1 91 ? 16.467 -6.515 7.936 1.00 77.19 91 ASP A N 1
ATOM 672 C CA . ASP A 1 91 ? 17.922 -6.363 7.919 1.00 77.19 91 ASP A CA 1
ATOM 673 C C . ASP A 1 91 ? 18.568 -7.133 6.760 1.00 77.19 91 ASP A C 1
ATOM 675 O O . ASP A 1 91 ? 18.740 -8.353 6.816 1.00 77.19 91 ASP A O 1
ATOM 679 N N . GLY A 1 92 ? 18.972 -6.411 5.714 1.00 72.00 92 GLY A N 1
ATOM 680 C CA . GLY A 1 92 ? 19.854 -6.937 4.676 1.00 72.00 92 GLY A CA 1
ATOM 681 C C . GLY A 1 92 ? 19.589 -6.384 3.277 1.00 72.00 92 GLY A C 1
ATOM 682 O O . GLY A 1 92 ? 18.606 -5.679 3.042 1.00 72.00 92 GLY A O 1
ATOM 683 N N . PRO A 1 93 ? 20.478 -6.700 2.321 1.00 77.94 93 PRO A N 1
ATOM 684 C CA . PRO A 1 93 ? 20.180 -6.523 0.914 1.00 77.94 93 PRO A CA 1
ATOM 685 C C . PRO A 1 93 ? 19.224 -7.631 0.448 1.00 77.94 93 PRO A C 1
ATOM 687 O O . PRO A 1 93 ? 19.460 -8.834 0.654 1.00 77.94 93 PRO A O 1
ATOM 690 N N . TYR A 1 94 ? 18.154 -7.215 -0.220 1.00 79.81 94 TYR A N 1
ATOM 691 C CA . TYR A 1 94 ? 17.204 -8.102 -0.880 1.00 79.81 94 TYR A CA 1
ATOM 692 C C . TYR A 1 94 ? 17.093 -7.720 -2.353 1.00 79.81 94 TYR A C 1
ATOM 694 O O . TYR A 1 94 ? 17.173 -6.544 -2.698 1.00 79.81 94 TYR A O 1
ATOM 702 N N . ASP A 1 95 ? 16.903 -8.721 -3.208 1.00 83.00 95 ASP A N 1
ATOM 703 C CA . ASP A 1 95 ? 16.671 -8.512 -4.641 1.00 83.00 95 ASP A CA 1
ATOM 704 C C . ASP A 1 95 ? 15.175 -8.368 -4.957 1.00 83.00 95 ASP A C 1
ATOM 706 O O . ASP A 1 95 ? 14.806 -7.912 -6.034 1.00 83.00 95 ASP A O 1
ATOM 710 N N . ALA A 1 96 ? 14.305 -8.742 -4.017 1.00 86.62 96 ALA A N 1
ATOM 711 C CA . ALA A 1 96 ? 12.863 -8.603 -4.131 1.00 86.62 96 ALA A CA 1
ATOM 712 C C . ALA A 1 96 ? 12.208 -8.468 -2.752 1.00 86.62 96 ALA A C 1
ATOM 714 O O . ALA A 1 96 ? 12.758 -8.924 -1.745 1.00 86.62 96 ALA A O 1
ATOM 715 N N . LEU A 1 97 ? 11.017 -7.879 -2.739 1.00 90.81 97 LEU A N 1
ATOM 716 C CA . LEU A 1 97 ? 10.123 -7.823 -1.588 1.00 90.81 97 LEU A CA 1
ATOM 717 C C . LEU A 1 97 ? 8.682 -8.093 -2.020 1.00 90.81 97 LEU A C 1
ATOM 719 O O . LEU A 1 97 ? 8.332 -7.910 -3.187 1.00 90.81 97 LEU A O 1
ATOM 723 N N . GLU A 1 98 ? 7.850 -8.507 -1.076 1.00 93.75 98 GLU A N 1
ATOM 724 C CA . GLU A 1 98 ? 6.422 -8.732 -1.273 1.00 93.75 98 GLU A CA 1
ATOM 725 C C . GLU A 1 98 ? 5.629 -7.929 -0.244 1.00 93.75 98 GLU A C 1
ATOM 727 O O . GLU A 1 98 ? 5.883 -7.994 0.955 1.00 93.75 98 GLU A O 1
ATOM 732 N N . LEU A 1 99 ? 4.659 -7.155 -0.714 1.00 95.94 99 LEU A N 1
ATOM 733 C CA . LEU A 1 99 ? 3.621 -6.577 0.120 1.00 95.94 99 LEU A CA 1
ATOM 734 C C . LEU A 1 99 ? 2.408 -7.493 0.100 1.00 95.94 99 LEU A C 1
ATOM 736 O O . LEU A 1 99 ? 1.912 -7.831 -0.972 1.00 95.94 99 LEU A O 1
ATOM 740 N N . ARG A 1 100 ? 1.900 -7.851 1.277 1.00 97.81 100 ARG A N 1
ATOM 741 C CA . ARG A 1 100 ? 0.766 -8.757 1.441 1.00 97.81 100 ARG A CA 1
ATOM 742 C C . ARG A 1 100 ? -0.291 -8.157 2.352 1.00 97.81 100 ARG A C 1
ATOM 744 O O . ARG A 1 100 ? 0.008 -7.631 3.425 1.00 97.81 100 ARG A O 1
ATOM 751 N N . ILE A 1 101 ? -1.539 -8.267 1.918 1.00 98.12 101 ILE A N 1
ATOM 752 C CA . ILE A 1 101 ? -2.721 -7.947 2.710 1.00 98.12 101 ILE A CA 1
ATOM 753 C C . ILE A 1 101 ? -3.114 -9.193 3.498 1.00 98.12 101 ILE A C 1
ATOM 755 O O . ILE A 1 101 ? -3.329 -10.265 2.934 1.00 98.12 101 ILE A O 1
ATOM 759 N N . VAL A 1 102 ? -3.198 -9.053 4.818 1.00 97.88 102 VAL A N 1
ATOM 760 C CA . VAL A 1 102 ? -3.658 -10.111 5.720 1.00 97.88 102 VAL A CA 1
ATOM 761 C C . VAL A 1 102 ? -4.907 -9.626 6.432 1.00 97.88 102 VAL A C 1
ATOM 763 O O . VAL A 1 102 ? -4.840 -8.819 7.356 1.00 97.88 102 VAL A O 1
ATOM 766 N N . GLU A 1 103 ? -6.058 -10.119 5.989 1.00 96.00 103 GLU A N 1
ATOM 767 C CA . GLU A 1 103 ? -7.342 -9.826 6.620 1.00 96.00 103 GLU A CA 1
ATOM 768 C C . GLU A 1 103 ? -7.449 -10.554 7.975 1.00 96.00 103 GLU A C 1
ATOM 770 O O . GLU A 1 103 ? -7.165 -11.747 8.095 1.00 96.00 103 GLU A O 1
ATOM 775 N N . ALA A 1 104 ? -7.871 -9.826 9.008 1.00 92.19 104 ALA A N 1
ATOM 776 C CA . ALA A 1 104 ? -8.008 -10.290 10.384 1.00 92.19 104 ALA A CA 1
ATOM 777 C C . ALA A 1 104 ? -9.348 -9.811 10.971 1.00 92.19 104 ALA A C 1
ATOM 779 O O . ALA A 1 104 ? -9.476 -8.737 11.568 1.00 92.19 104 ALA A O 1
ATOM 780 N N . GLY A 1 105 ? -10.384 -10.634 10.804 1.00 92.81 105 GLY A N 1
ATOM 781 C CA . GLY A 1 105 ? -11.727 -10.333 11.296 1.00 92.81 105 GLY A CA 1
ATOM 782 C C . GLY A 1 105 ? -12.371 -9.177 10.531 1.00 92.81 105 GLY A C 1
ATOM 783 O O . GLY A 1 105 ? -12.729 -9.326 9.367 1.00 92.81 105 GLY A O 1
ATOM 784 N N . THR A 1 106 ? -12.588 -8.039 11.198 1.00 93.00 106 THR A N 1
ATOM 785 C CA . THR A 1 106 ? -13.193 -6.857 10.559 1.00 93.00 106 THR A CA 1
ATOM 786 C C . THR A 1 106 ? -12.185 -5.922 9.909 1.00 93.00 106 THR A C 1
ATOM 788 O O . THR A 1 106 ? -12.620 -5.032 9.181 1.00 93.00 106 THR A O 1
ATOM 791 N N . GLY A 1 107 ? -10.898 -6.070 10.216 1.00 96.06 107 GLY A N 1
ATOM 792 C CA . GLY A 1 107 ? -9.804 -5.253 9.702 1.00 96.06 107 GLY A CA 1
ATOM 793 C C . GLY A 1 107 ? -8.665 -6.133 9.201 1.00 96.06 107 GLY A C 1
ATOM 794 O O . GLY A 1 107 ? -8.910 -7.265 8.803 1.00 96.06 107 GLY A O 1
ATOM 795 N N . GLY A 1 108 ? -7.430 -5.645 9.250 1.00 96.94 108 GLY A N 1
ATOM 796 C CA . GLY A 1 108 ? -6.286 -6.398 8.749 1.00 96.94 108 GLY A CA 1
ATOM 797 C C . GLY A 1 108 ? -4.969 -5.638 8.809 1.00 96.94 108 GLY A C 1
ATOM 798 O O . GLY A 1 108 ? -4.871 -4.558 9.399 1.00 96.94 108 GLY A O 1
ATOM 799 N N . LEU A 1 109 ? -3.951 -6.253 8.214 1.00 97.50 109 LEU A N 1
ATOM 800 C CA . LEU A 1 109 ? -2.564 -5.808 8.226 1.00 97.50 109 LEU A CA 1
ATOM 801 C C . LEU A 1 109 ? -2.012 -5.717 6.803 1.00 97.50 109 LEU A C 1
ATOM 803 O O . LEU A 1 109 ? -2.231 -6.608 5.982 1.00 97.50 109 LEU A O 1
ATOM 807 N N . LEU A 1 110 ? -1.250 -4.659 6.539 1.00 97.44 110 LEU A N 1
ATOM 808 C CA . LEU A 1 110 ? -0.378 -4.550 5.381 1.00 97.44 110 LEU A CA 1
ATOM 809 C C . LEU A 1 110 ? 1.014 -4.934 5.844 1.00 97.44 110 LEU A C 1
ATOM 811 O O . LEU A 1 110 ? 1.607 -4.278 6.704 1.00 97.44 110 LEU A O 1
ATOM 815 N N . ILE A 1 111 ? 1.519 -6.006 5.268 1.00 96.44 111 ILE A N 1
ATOM 816 C CA . ILE A 1 111 ? 2.748 -6.645 5.689 1.00 96.44 111 ILE A CA 1
ATOM 817 C C . ILE A 1 111 ? 3.747 -6.526 4.552 1.00 96.44 111 ILE A C 1
ATOM 819 O O . ILE A 1 111 ? 3.396 -6.777 3.405 1.00 96.44 111 ILE A O 1
ATOM 823 N N . CYS A 1 112 ? 4.980 -6.150 4.871 1.00 94.75 112 CYS A N 1
ATOM 824 C CA . CYS A 1 112 ? 6.093 -6.306 3.955 1.00 94.75 112 CYS A CA 1
ATOM 825 C C . CYS A 1 112 ? 6.938 -7.513 4.341 1.00 94.75 112 CYS A C 1
ATOM 827 O O . CYS A 1 112 ? 7.345 -7.648 5.496 1.00 94.75 112 CYS A O 1
ATOM 829 N N . GLU A 1 113 ? 7.219 -8.355 3.360 1.00 93.56 113 GLU A N 1
ATOM 830 C CA . GLU A 1 113 ? 8.000 -9.575 3.478 1.00 93.56 113 GLU A CA 1
ATOM 831 C C . GLU A 1 113 ? 9.223 -9.488 2.564 1.00 93.56 113 GLU A C 1
ATOM 833 O O . GLU A 1 113 ? 9.138 -9.084 1.402 1.00 93.56 113 GLU A O 1
ATOM 838 N N . ALA A 1 114 ? 10.383 -9.856 3.097 1.00 90.69 114 ALA A N 1
ATOM 839 C CA . ALA A 1 114 ? 11.620 -9.953 2.339 1.00 90.69 114 ALA A CA 1
ATOM 840 C C . ALA A 1 114 ? 12.446 -11.136 2.855 1.00 90.69 114 ALA A C 1
ATOM 842 O O . ALA A 1 114 ? 12.882 -11.148 4.008 1.00 90.69 114 ALA A O 1
ATOM 843 N N . LYS A 1 115 ? 12.670 -12.136 1.989 1.00 86.94 115 LYS A N 1
ATOM 844 C CA . LYS A 1 115 ? 13.223 -13.449 2.373 1.00 86.94 115 LYS A CA 1
ATOM 845 C C . LYS A 1 115 ? 12.405 -14.053 3.528 1.00 86.94 115 LYS A C 1
ATOM 847 O O . LYS A 1 115 ? 11.222 -14.300 3.341 1.00 86.94 115 LYS A O 1
ATOM 852 N N . ASP A 1 116 ? 13.015 -14.232 4.697 1.00 86.12 116 ASP A N 1
ATOM 853 C CA . ASP A 1 116 ? 12.388 -14.809 5.895 1.00 86.12 116 ASP A CA 1
ATOM 854 C C . ASP A 1 116 ? 12.006 -13.744 6.937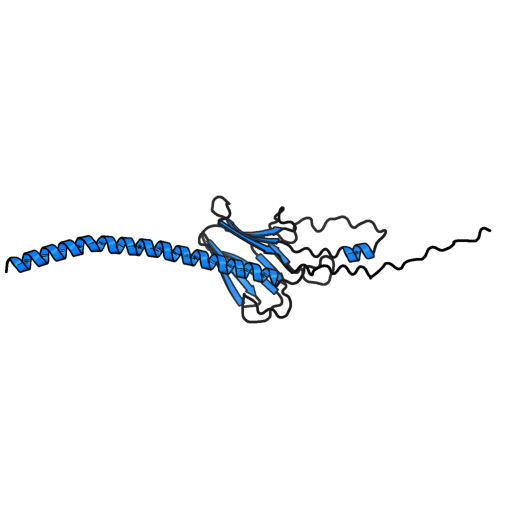 1.00 86.12 116 ASP A C 1
ATOM 856 O O . ASP A 1 116 ? 11.686 -14.066 8.082 1.00 86.12 116 ASP A O 1
ATOM 860 N N . GLN A 1 117 ? 12.087 -12.461 6.573 1.00 89.81 117 GLN A N 1
ATOM 861 C CA . GLN A 1 117 ? 11.754 -11.349 7.455 1.00 89.81 117 GLN A CA 1
ATOM 862 C C . GLN A 1 117 ? 10.413 -10.735 7.078 1.00 89.81 117 GLN A C 1
ATOM 864 O O . GLN A 1 117 ? 10.080 -10.588 5.901 1.00 89.81 117 GLN A O 1
ATOM 869 N N . GLN A 1 118 ? 9.663 -10.350 8.105 1.00 92.56 118 GLN A N 1
ATOM 870 C CA . GLN A 1 118 ? 8.330 -9.794 7.977 1.00 92.56 118 GLN A CA 1
ATOM 871 C C . GLN A 1 118 ? 8.195 -8.564 8.873 1.00 92.56 118 GLN A C 1
ATOM 873 O O . GLN A 1 118 ? 8.534 -8.603 10.058 1.00 92.56 118 GLN A O 1
ATOM 878 N N . ARG A 1 119 ? 7.635 -7.485 8.326 1.00 92.56 119 ARG A N 1
ATOM 879 C CA . ARG A 1 119 ? 7.326 -6.261 9.063 1.00 92.56 119 ARG A CA 1
ATOM 880 C C . ARG A 1 119 ? 5.918 -5.780 8.747 1.00 92.56 119 ARG A C 1
ATOM 882 O O . ARG A 1 119 ? 5.557 -5.610 7.586 1.00 92.56 119 ARG A O 1
ATOM 889 N N . THR A 1 120 ? 5.138 -5.487 9.781 1.00 94.62 120 THR A N 1
ATOM 890 C CA . THR A 1 120 ? 3.860 -4.785 9.620 1.00 94.62 120 THR A CA 1
ATOM 891 C C . THR A 1 120 ? 4.126 -3.330 9.247 1.00 94.62 120 THR A C 1
ATOM 893 O O . THR A 1 120 ? 4.781 -2.608 9.998 1.00 94.62 120 THR A O 1
ATOM 896 N N . LEU A 1 121 ? 3.623 -2.905 8.089 1.00 93.81 121 LEU A N 1
ATOM 897 C CA . LEU A 1 121 ? 3.677 -1.514 7.644 1.00 93.81 121 LEU A CA 1
ATOM 898 C C . LEU A 1 121 ? 2.476 -0.716 8.138 1.00 93.81 121 LEU A C 1
ATOM 900 O O . LEU A 1 121 ? 2.622 0.446 8.499 1.00 93.81 121 LEU A O 1
ATOM 904 N N . TYR A 1 122 ? 1.292 -1.329 8.133 1.00 95.31 122 TYR A N 1
ATOM 905 C CA . TYR A 1 122 ? 0.055 -0.655 8.505 1.00 95.31 122 TYR A CA 1
ATOM 906 C C . TYR A 1 122 ? -0.975 -1.632 9.064 1.00 95.31 122 TYR A C 1
ATOM 908 O O . TYR A 1 122 ? -1.082 -2.761 8.593 1.00 95.31 122 TYR A O 1
ATOM 916 N N . GLU A 1 123 ? -1.766 -1.177 10.032 1.00 95.50 123 GLU A N 1
ATOM 917 C CA . GLU A 1 123 ? -2.895 -1.912 10.600 1.00 95.50 123 GLU A CA 1
ATOM 918 C C . GLU A 1 123 ? -4.172 -1.080 10.456 1.00 95.50 123 GLU A C 1
ATOM 920 O O . GLU A 1 123 ? -4.206 0.104 10.804 1.00 95.50 123 GLU A O 1
ATOM 925 N N . TRP A 1 124 ? -5.253 -1.703 9.980 1.00 94.44 124 TRP A N 1
ATOM 926 C CA . TRP A 1 124 ? -6.583 -1.095 9.970 1.00 94.44 124 TRP A CA 1
ATOM 927 C C . TRP A 1 124 ? -7.565 -1.908 10.807 1.00 94.44 124 TRP A C 1
ATOM 929 O O . TRP A 1 124 ? -7.607 -3.131 10.763 1.00 94.44 124 TRP A O 1
ATOM 939 N N . ARG A 1 125 ? -8.433 -1.208 11.546 1.00 93.94 125 ARG A N 1
ATOM 940 C CA . ARG A 1 125 ? -9.400 -1.834 12.470 1.00 93.94 125 ARG A CA 1
ATOM 941 C C . ARG A 1 125 ? -10.671 -2.350 11.795 1.00 93.94 125 ARG A C 1
ATOM 943 O O . ARG A 1 125 ? -11.387 -3.181 12.351 1.00 93.94 125 ARG A O 1
ATOM 950 N N . SER A 1 126 ? -11.022 -1.778 10.646 1.00 94.75 126 SER A N 1
ATOM 951 C CA . SER A 1 126 ? -12.297 -2.045 9.981 1.00 94.75 126 SER A CA 1
ATOM 952 C C . SER A 1 126 ? -12.218 -1.781 8.482 1.00 94.75 126 SER A C 1
ATOM 954 O O . SER A 1 126 ? -11.715 -0.718 8.109 1.00 94.75 126 SER A O 1
ATOM 956 N N . GLY A 1 127 ? -12.832 -2.633 7.670 1.00 94.69 127 GLY A N 1
ATOM 957 C CA . GLY A 1 127 ? -12.889 -2.467 6.219 1.00 94.69 127 GLY A CA 1
ATOM 958 C C . GLY A 1 127 ? -12.168 -3.593 5.495 1.00 94.69 127 GLY A C 1
ATOM 959 O O . GLY A 1 127 ? -11.637 -4.489 6.139 1.00 94.69 127 GLY A O 1
ATOM 960 N N . LYS A 1 128 ? -12.168 -3.532 4.165 1.00 96.69 128 LYS A N 1
ATOM 961 C CA . LYS A 1 128 ? -11.408 -4.457 3.315 1.00 96.69 128 LYS A CA 1
ATOM 962 C C . LYS A 1 128 ? -10.292 -3.701 2.625 1.00 96.69 128 LYS A C 1
ATOM 964 O O . LYS A 1 128 ? -10.552 -2.608 2.114 1.00 96.69 128 LYS A O 1
ATOM 969 N N . ALA A 1 129 ? -9.093 -4.263 2.603 1.00 97.69 129 ALA A N 1
ATOM 970 C CA . ALA A 1 129 ? -7.993 -3.678 1.854 1.00 97.69 129 ALA A CA 1
ATOM 971 C C . ALA A 1 129 ? -7.872 -4.311 0.467 1.00 97.69 129 ALA A C 1
ATOM 973 O O . ALA A 1 129 ? -8.281 -5.451 0.256 1.00 97.69 129 ALA A O 1
ATOM 974 N N . ARG A 1 130 ? -7.315 -3.565 -0.488 1.00 97.81 130 ARG A N 1
ATOM 975 C CA . ARG A 1 130 ? -6.874 -4.126 -1.768 1.00 97.81 130 ARG A CA 1
ATOM 976 C C . ARG A 1 130 ? -5.760 -3.311 -2.406 1.00 97.81 130 ARG A C 1
ATOM 978 O O . ARG A 1 130 ? -5.645 -2.106 -2.163 1.00 97.81 130 ARG A O 1
ATOM 985 N N . PHE A 1 131 ? -5.009 -3.970 -3.279 1.00 97.50 131 PHE A N 1
ATOM 986 C CA . PHE A 1 131 ? -4.182 -3.317 -4.280 1.00 97.50 131 PHE A CA 1
ATOM 987 C C . PHE A 1 131 ? -4.946 -3.098 -5.587 1.00 97.50 131 PHE A C 1
ATOM 989 O O . PHE A 1 131 ? -5.832 -3.869 -5.965 1.00 97.50 131 PHE A O 1
ATOM 996 N N . ALA A 1 132 ? -4.584 -2.028 -6.282 1.00 95.62 132 ALA A N 1
ATOM 997 C CA . ALA A 1 132 ? -4.998 -1.756 -7.646 1.00 95.62 132 ALA A CA 1
ATOM 998 C C . ALA A 1 132 ? -3.830 -1.152 -8.430 1.00 95.62 132 ALA A C 1
ATOM 1000 O O . ALA A 1 132 ? -2.981 -0.466 -7.866 1.00 95.62 132 ALA A O 1
ATOM 1001 N N . TYR A 1 133 ? -3.806 -1.374 -9.737 1.00 92.62 133 TYR A N 1
ATOM 1002 C CA . TYR A 1 133 ? -2.672 -1.052 -10.594 1.00 92.62 133 TYR A CA 1
ATOM 1003 C C . TYR A 1 133 ? -3.119 -0.255 -11.810 1.00 92.62 133 TYR A C 1
ATOM 1005 O O . TYR A 1 133 ? -4.176 -0.537 -12.370 1.00 92.62 133 TYR A O 1
ATOM 1013 N N . SER A 1 134 ? -2.321 0.715 -12.241 1.00 89.44 134 SER A N 1
ATOM 1014 C CA . SER A 1 134 ? -2.644 1.569 -13.381 1.00 89.44 134 SER A CA 1
ATOM 1015 C C . SER A 1 134 ? -1.389 1.996 -14.134 1.00 89.44 134 SER A C 1
ATOM 1017 O O . SER A 1 134 ? -0.341 2.217 -13.534 1.00 89.44 134 SER A O 1
ATOM 1019 N N . LEU A 1 135 ? -1.499 2.130 -15.454 1.00 85.06 135 LEU A N 1
ATOM 1020 C CA . LEU A 1 135 ? -0.449 2.714 -16.296 1.00 85.06 135 LEU A CA 1
ATOM 1021 C C . LEU A 1 135 ? -0.561 4.241 -16.388 1.00 85.06 135 LEU A C 1
ATOM 1023 O O . LEU A 1 135 ? 0.449 4.919 -16.541 1.00 85.06 135 LEU A O 1
ATOM 1027 N N . ASP A 1 136 ? -1.778 4.778 -16.302 1.00 83.06 136 ASP A N 1
ATOM 1028 C CA . ASP A 1 136 ? -2.095 6.171 -16.635 1.00 83.06 136 ASP A CA 1
ATOM 1029 C C . ASP A 1 136 ? -2.786 6.941 -15.494 1.00 83.06 136 ASP A C 1
ATOM 1031 O O . ASP A 1 136 ? -3.066 8.135 -15.608 1.00 83.06 136 ASP A O 1
ATOM 1035 N N . GLY A 1 137 ? -3.076 6.257 -14.386 1.00 87.00 137 GLY A N 1
ATOM 1036 C CA . GLY A 1 137 ? -3.781 6.785 -13.223 1.00 87.00 137 GLY A CA 1
ATOM 1037 C C . GLY A 1 137 ? -5.296 6.901 -13.395 1.00 87.00 137 GLY A C 1
ATOM 1038 O O . GLY A 1 137 ? -5.975 7.276 -12.432 1.00 87.00 137 GLY A O 1
ATOM 1039 N N . LYS A 1 138 ? -5.839 6.567 -14.570 1.00 86.62 138 LYS A N 1
ATOM 1040 C CA . LYS A 1 138 ? -7.271 6.647 -14.886 1.00 86.62 138 LYS A CA 1
ATOM 1041 C C . LYS A 1 138 ? -7.916 5.276 -14.795 1.00 86.62 138 LYS A C 1
ATOM 1043 O O . LYS A 1 138 ? -8.888 5.124 -14.055 1.00 86.62 138 LYS A O 1
ATOM 1048 N N . ASP A 1 139 ? -7.324 4.290 -15.461 1.00 86.88 139 ASP A N 1
ATOM 1049 C CA . ASP A 1 139 ? -7.842 2.928 -15.504 1.00 86.88 139 ASP A CA 1
ATOM 1050 C C . ASP A 1 139 ? -7.095 2.046 -14.507 1.00 86.88 139 ASP A C 1
ATOM 1052 O O . ASP A 1 139 ? -5.871 1.906 -14.558 1.00 86.88 139 ASP A O 1
ATOM 1056 N N . TRP A 1 140 ? -7.844 1.469 -13.565 1.00 91.81 140 TRP A N 1
ATOM 1057 C CA . TRP A 1 140 ? -7.303 0.687 -12.455 1.00 91.81 140 TRP A CA 1
ATOM 1058 C C . TRP A 1 140 ? -7.707 -0.785 -12.576 1.00 91.81 140 TRP A C 1
ATOM 1060 O O . TRP A 1 140 ? -8.890 -1.116 -12.633 1.00 91.81 140 TRP A O 1
ATOM 1070 N N . SER A 1 141 ? -6.713 -1.671 -12.575 1.00 92.94 141 SER A N 1
ATOM 1071 C CA . SER A 1 141 ? -6.843 -3.130 -12.619 1.00 92.94 141 SER A CA 1
ATOM 1072 C C . SER A 1 141 ? -6.584 -3.740 -11.243 1.00 92.94 141 SER A C 1
ATOM 1074 O O . SER A 1 141 ? -5.792 -3.218 -10.464 1.00 92.94 141 SER A O 1
ATOM 1076 N N . SER A 1 142 ? -7.205 -4.881 -10.948 1.00 94.31 142 SER A N 1
ATOM 1077 C CA . SER A 1 142 ? -6.934 -5.660 -9.732 1.00 94.31 142 SER A CA 1
ATOM 1078 C C . SER A 1 142 ? -5.714 -6.574 -9.851 1.00 94.31 142 SER A C 1
ATOM 1080 O O . SER A 1 142 ? -5.438 -7.330 -8.930 1.00 94.31 142 SER A O 1
ATOM 1082 N N . ALA A 1 143 ? -5.045 -6.590 -11.001 1.00 91.44 143 ALA A N 1
ATOM 1083 C CA . ALA A 1 143 ? -3.872 -7.416 -11.245 1.00 91.44 143 ALA A CA 1
ATOM 1084 C C . ALA A 1 143 ? -2.877 -6.696 -12.153 1.00 91.44 143 ALA A C 1
ATOM 1086 O O . ALA A 1 143 ? -3.274 -5.887 -13.005 1.00 91.44 143 ALA A O 1
ATOM 1087 N N . TRP A 1 144 ? -1.605 -7.032 -11.969 1.00 86.06 144 TRP A N 1
ATOM 1088 C CA . TRP A 1 144 ? -0.495 -6.556 -12.771 1.00 86.06 144 TRP A CA 1
ATOM 1089 C C . TRP A 1 144 ? 0.291 -7.723 -13.390 1.00 86.06 144 TRP A C 1
ATOM 1091 O O . TRP A 1 144 ? 0.659 -8.645 -12.658 1.00 86.06 144 TRP A O 1
ATOM 1101 N N . PRO A 1 145 ? 0.610 -7.670 -14.697 1.00 81.00 145 PRO A N 1
ATOM 1102 C CA . PRO A 1 145 ? 0.214 -6.632 -15.656 1.00 81.00 145 PRO A CA 1
ATOM 1103 C C . PRO A 1 145 ? -1.307 -6.630 -15.934 1.00 81.00 145 PRO A C 1
ATOM 1105 O O . PRO A 1 145 ? -1.973 -7.649 -15.724 1.00 81.00 145 PRO A O 1
ATOM 1108 N N . PRO A 1 146 ? -1.900 -5.500 -16.372 1.00 72.31 146 PRO A N 1
ATOM 1109 C CA . PRO A 1 146 ? -3.327 -5.428 -16.672 1.00 72.31 146 PRO A CA 1
ATOM 1110 C C . PRO A 1 146 ? -3.676 -6.391 -17.814 1.00 72.31 146 PRO A C 1
ATOM 1112 O O . PRO A 1 146 ? -2.979 -6.448 -18.828 1.00 72.31 146 PRO A O 1
ATOM 1115 N N . ARG A 1 147 ? -4.774 -7.145 -17.681 1.00 65.88 147 ARG A N 1
ATOM 1116 C CA . ARG A 1 147 ? -5.246 -8.042 -18.751 1.00 65.88 147 ARG A CA 1
ATOM 1117 C C . ARG A 1 147 ? -5.526 -7.218 -20.015 1.00 65.88 147 ARG A C 1
ATOM 1119 O O . ARG A 1 147 ? -6.364 -6.325 -19.975 1.00 65.88 147 ARG A O 1
ATOM 1126 N N . GLY A 1 148 ? -4.824 -7.520 -21.108 1.00 56.00 148 GLY A N 1
ATOM 1127 C CA . GLY A 1 148 ? -4.922 -6.798 -22.385 1.00 56.00 148 GLY A CA 1
ATOM 1128 C C . GLY A 1 148 ? -3.616 -6.151 -22.859 1.00 56.00 148 GLY A C 1
ATOM 1129 O O . GLY A 1 148 ? -3.519 -5.799 -24.026 1.00 56.00 148 GLY A O 1
ATOM 1130 N N . SER A 1 149 ? -2.578 -6.069 -22.020 1.00 52.28 149 SER A N 1
ATOM 1131 C CA . SER A 1 149 ? -1.257 -5.563 -22.435 1.00 52.28 149 SER A CA 1
ATOM 1132 C C . SER A 1 149 ? -0.433 -6.548 -23.286 1.00 52.28 149 SER A C 1
ATOM 1134 O O . SER A 1 149 ? 0.726 -6.268 -23.576 1.00 52.28 149 SER A O 1
ATOM 1136 N N . GLY A 1 150 ? -0.987 -7.721 -23.625 1.00 47.31 150 GLY A N 1
ATOM 1137 C CA . GLY A 1 150 ? -0.285 -8.824 -24.298 1.00 47.31 150 GLY A CA 1
ATOM 1138 C C . GLY A 1 150 ? -0.804 -9.200 -25.690 1.00 47.31 150 GLY A C 1
ATOM 1139 O O . GLY A 1 150 ? -0.164 -10.010 -26.348 1.00 47.31 150 GLY A O 1
ATOM 1140 N N . ASP A 1 151 ? -1.910 -8.608 -26.155 1.00 43.19 151 ASP A N 1
ATOM 1141 C CA . ASP A 1 151 ? -2.563 -8.970 -27.426 1.00 43.19 151 ASP A CA 1
ATOM 1142 C C . ASP A 1 151 ? -2.599 -7.802 -28.427 1.00 43.19 151 ASP A C 1
ATOM 1144 O O . ASP A 1 151 ? -3.529 -7.675 -29.225 1.00 43.19 151 ASP A O 1
ATOM 1148 N N . GLU A 1 152 ? -1.588 -6.928 -28.418 1.00 41.53 152 GLU A N 1
ATOM 1149 C CA . GLU A 1 152 ? -1.396 -6.047 -29.569 1.00 41.53 152 GLU A CA 1
ATOM 1150 C C . GLU A 1 152 ? -0.798 -6.890 -30.709 1.00 41.53 152 GLU A C 1
ATOM 1152 O O . GLU A 1 152 ? 0.293 -7.448 -30.547 1.00 41.53 152 GLU A O 1
ATOM 1157 N N . PRO A 1 153 ? -1.514 -7.074 -31.839 1.00 40.75 153 PRO A N 1
ATOM 1158 C CA . PRO A 1 153 ? -1.070 -7.957 -32.905 1.00 40.75 153 PRO A CA 1
ATOM 1159 C C . PRO A 1 153 ? 0.311 -7.521 -33.380 1.00 40.75 153 PRO A C 1
ATOM 1161 O O . PRO A 1 153 ? 0.511 -6.358 -33.735 1.00 40.75 153 PRO A O 1
ATOM 1164 N N . ALA A 1 154 ? 1.250 -8.474 -33.389 1.00 45.25 154 ALA A N 1
ATOM 1165 C CA . ALA A 1 154 ? 2.610 -8.277 -33.866 1.00 45.25 154 ALA A CA 1
ATOM 1166 C C . ALA A 1 154 ? 2.591 -7.424 -35.150 1.00 45.25 154 ALA A C 1
ATOM 1168 O O . ALA A 1 154 ? 1.935 -7.823 -36.123 1.00 45.25 154 ALA A O 1
ATOM 1169 N N . PRO A 1 155 ? 3.259 -6.252 -35.178 1.00 44.50 155 PRO A N 1
ATOM 1170 C CA . PRO A 1 155 ? 3.283 -5.428 -36.371 1.00 44.50 155 PRO A CA 1
ATOM 1171 C C . PRO A 1 155 ? 3.847 -6.276 -37.506 1.00 44.50 155 PRO A C 1
ATOM 1173 O O . PRO A 1 155 ? 4.926 -6.866 -37.390 1.00 44.50 155 PRO A O 1
ATOM 1176 N N . ARG A 1 156 ? 3.043 -6.399 -38.569 1.00 46.06 156 ARG A N 1
ATOM 1177 C CA . ARG A 1 156 ? 3.361 -7.171 -39.769 1.00 46.06 156 ARG A CA 1
ATOM 1178 C C . ARG A 1 156 ? 4.782 -6.837 -40.204 1.00 46.06 156 ARG A C 1
ATOM 1180 O O . ARG A 1 156 ? 5.117 -5.676 -40.396 1.00 46.06 156 ARG A O 1
ATOM 1187 N N . SER A 1 157 ? 5.586 -7.890 -40.314 1.00 50.53 157 SER A N 1
ATOM 1188 C CA . SER A 1 157 ? 6.979 -7.892 -40.745 1.00 50.53 157 SER A CA 1
ATOM 1189 C C . SER A 1 157 ? 7.224 -6.917 -41.902 1.00 50.53 157 SER A C 1
ATOM 1191 O O . SER A 1 157 ? 6.879 -7.202 -43.044 1.00 50.53 157 SER A O 1
ATOM 1193 N N . GLY A 1 158 ? 7.818 -5.769 -41.592 1.00 52.00 158 GLY A N 1
ATOM 1194 C CA . GLY A 1 158 ? 8.216 -4.762 -42.566 1.00 52.00 158 GLY A CA 1
ATOM 1195 C C . GLY A 1 158 ? 8.588 -3.466 -41.857 1.00 52.00 158 GLY A C 1
ATOM 1196 O O . GLY A 1 158 ? 7.722 -2.824 -41.280 1.00 52.00 158 GLY A O 1
ATOM 1197 N N . SER A 1 159 ? 9.876 -3.119 -41.890 1.00 48.47 159 SER A N 1
ATOM 1198 C CA . SER A 1 159 ? 10.464 -1.827 -41.491 1.00 48.47 159 SER A CA 1
ATOM 1199 C C . SER A 1 159 ? 10.247 -1.363 -40.043 1.00 48.47 159 SER A C 1
ATOM 1201 O O . SER A 1 159 ? 9.268 -0.694 -39.734 1.00 48.47 159 SER A O 1
ATOM 1203 N N . ASN A 1 160 ? 11.207 -1.690 -39.166 1.00 48.03 160 ASN A N 1
ATOM 1204 C CA . ASN A 1 160 ? 12.061 -0.717 -38.453 1.00 48.03 160 ASN A CA 1
ATOM 1205 C C . ASN A 1 160 ? 12.611 -1.334 -37.157 1.00 48.03 160 ASN A C 1
ATOM 1207 O O . ASN A 1 160 ? 12.011 -1.259 -36.085 1.00 48.03 160 ASN A O 1
ATOM 1211 N N . GLU A 1 161 ? 13.804 -1.916 -37.242 1.00 52.12 161 GLU A N 1
ATOM 1212 C CA . GLU A 1 161 ? 14.587 -2.385 -36.089 1.00 52.12 161 GLU A CA 1
ATOM 1213 C C . GLU A 1 161 ? 14.896 -1.231 -35.105 1.00 52.12 161 GLU A C 1
ATOM 1215 O O . GLU A 1 161 ? 14.854 -1.407 -33.889 1.00 52.12 161 GLU A O 1
ATOM 1220 N N . ILE A 1 162 ? 15.014 -0.003 -35.626 1.00 49.94 162 ILE A N 1
ATOM 1221 C CA . ILE A 1 162 ? 15.130 1.256 -34.868 1.00 49.94 162 ILE A CA 1
ATOM 1222 C C . ILE A 1 162 ? 13.846 1.575 -34.069 1.00 49.94 162 ILE A C 1
ATOM 1224 O O . ILE A 1 162 ? 13.897 2.140 -32.978 1.00 49.94 162 ILE A O 1
ATOM 1228 N N . GLU A 1 163 ? 12.675 1.162 -34.554 1.00 46.09 163 GLU A N 1
ATOM 1229 C CA . GLU A 1 163 ? 11.374 1.389 -33.904 1.00 46.09 163 GLU A CA 1
ATOM 1230 C C . GLU A 1 163 ? 11.003 0.263 -32.922 1.00 46.09 163 GLU A C 1
ATOM 1232 O O . GLU A 1 163 ? 10.109 0.421 -32.088 1.00 46.09 163 GLU A O 1
ATOM 1237 N N . ARG A 1 164 ? 11.718 -0.871 -32.977 1.00 49.09 164 ARG A N 1
ATOM 1238 C CA . ARG A 1 164 ? 11.784 -1.849 -31.880 1.00 49.09 164 ARG A CA 1
ATOM 1239 C C . ARG A 1 164 ? 12.692 -1.351 -30.756 1.00 49.09 164 ARG A C 1
ATOM 1241 O O . ARG A 1 164 ? 12.266 -1.389 -29.609 1.00 49.09 164 ARG A O 1
ATOM 1248 N N . LEU A 1 165 ? 13.861 -0.785 -31.073 1.00 47.09 165 LEU A N 1
ATOM 1249 C CA . LEU A 1 165 ? 14.758 -0.179 -30.075 1.00 47.09 165 LEU A CA 1
ATOM 1250 C C . LEU A 1 165 ? 14.131 1.038 -29.362 1.00 47.09 165 LEU A C 1
ATOM 1252 O O . LEU A 1 165 ? 14.366 1.241 -28.174 1.00 47.09 165 LEU A O 1
ATOM 1256 N N . ARG A 1 166 ? 13.266 1.809 -30.042 1.00 46.38 166 ARG A N 1
ATOM 1257 C CA . ARG A 1 166 ? 12.484 2.910 -29.434 1.00 46.38 166 ARG A CA 1
ATOM 1258 C C . ARG A 1 166 ? 11.294 2.460 -28.577 1.00 46.38 166 ARG A C 1
ATOM 1260 O O . ARG A 1 166 ? 10.777 3.270 -27.814 1.00 46.38 166 ARG A O 1
ATOM 1267 N N . ARG A 1 167 ? 10.845 1.203 -28.686 1.00 48.22 167 ARG A N 1
ATOM 1268 C CA . ARG A 1 167 ? 9.676 0.671 -27.957 1.00 48.22 167 ARG A CA 1
ATOM 1269 C C . ARG A 1 167 ? 10.014 -0.003 -26.628 1.00 48.22 167 ARG A C 1
ATOM 1271 O O . ARG A 1 167 ? 9.154 -0.660 -26.051 1.00 48.22 167 ARG A O 1
ATOM 1278 N N . ASN A 1 168 ? 11.202 0.254 -26.086 1.00 48.25 168 ASN A N 1
ATOM 1279 C CA . ASN A 1 168 ? 1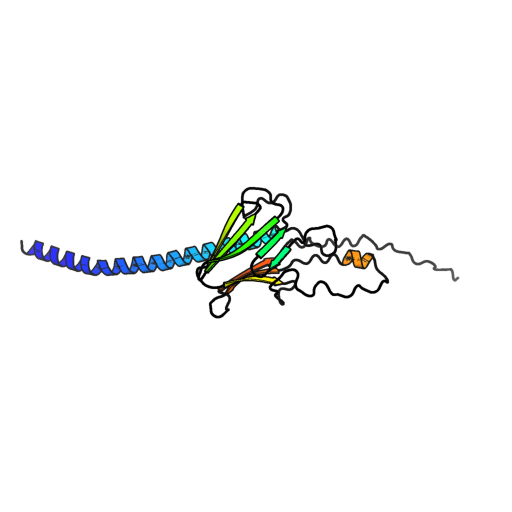1.452 0.127 -24.652 1.00 48.25 168 ASN A CA 1
ATOM 1280 C C . ASN A 1 168 ? 10.686 1.242 -23.922 1.00 48.25 168 ASN A C 1
ATOM 1282 O O . ASN A 1 168 ? 11.271 2.205 -23.429 1.00 48.25 168 ASN A O 1
ATOM 1286 N N . VAL A 1 169 ? 9.353 1.163 -23.916 1.00 52.81 169 VAL A N 1
ATOM 1287 C CA . VAL A 1 169 ? 8.520 2.074 -23.135 1.00 52.81 169 VAL A CA 1
ATOM 1288 C C . VAL A 1 169 ? 8.772 1.722 -21.677 1.00 52.81 169 VAL A C 1
ATOM 1290 O O . VAL A 1 169 ? 8.239 0.744 -21.160 1.00 52.81 169 VAL A O 1
ATOM 1293 N N . VAL A 1 170 ? 9.625 2.506 -21.023 1.00 53.94 170 VAL A N 1
ATOM 1294 C CA . VAL A 1 170 ? 9.766 2.491 -19.568 1.00 53.94 170 VAL A CA 1
ATOM 1295 C C . VAL A 1 170 ? 8.452 3.027 -19.010 1.00 53.94 170 VAL A C 1
ATOM 1297 O O . VAL A 1 170 ? 8.266 4.236 -18.880 1.00 53.94 170 VAL A O 1
ATOM 1300 N N . ALA A 1 171 ? 7.491 2.140 -18.757 1.00 63.56 171 ALA A N 1
ATOM 1301 C CA . ALA A 1 171 ? 6.277 2.522 -18.057 1.00 63.56 171 ALA A CA 1
ATOM 1302 C C . ALA A 1 171 ? 6.553 2.465 -16.554 1.00 63.56 171 ALA A C 1
ATOM 1304 O O . ALA A 1 171 ? 7.045 1.462 -16.040 1.00 63.56 171 ALA A O 1
ATOM 1305 N N . SER A 1 172 ? 6.228 3.546 -15.853 1.00 75.56 172 SER A N 1
ATOM 1306 C CA . SER A 1 172 ? 6.300 3.615 -14.396 1.00 75.56 172 SER A CA 1
ATOM 1307 C C . SER A 1 172 ? 4.894 3.426 -13.830 1.00 75.56 172 SER A C 1
ATOM 1309 O O . SER A 1 172 ? 4.152 4.405 -13.718 1.00 75.56 172 SER A O 1
ATOM 1311 N N . PRO A 1 173 ? 4.479 2.186 -13.528 1.00 86.25 173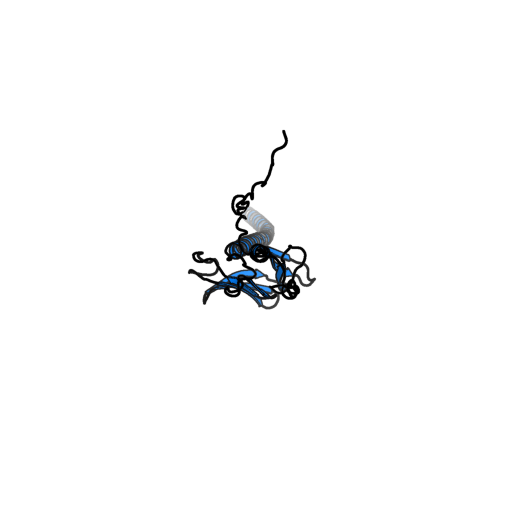 PRO A N 1
ATOM 1312 C CA . PRO A 1 173 ? 3.121 1.904 -13.133 1.00 86.25 173 PRO A CA 1
ATOM 1313 C C . PRO A 1 173 ? 2.820 2.513 -11.780 1.00 86.25 173 PRO A C 1
ATOM 1315 O O . PRO A 1 173 ? 3.667 2.597 -10.886 1.00 86.25 173 PRO A O 1
ATOM 1318 N N . LEU A 1 174 ? 1.569 2.912 -11.651 1.00 90.62 174 LEU A N 1
ATOM 1319 C CA . LEU A 1 174 ? 0.986 3.400 -10.428 1.00 90.62 174 LEU A CA 1
ATOM 1320 C C . LEU A 1 174 ? 0.335 2.240 -9.695 1.00 90.62 174 LEU A C 1
ATOM 1322 O O . LEU A 1 174 ? -0.404 1.443 -10.272 1.00 90.62 174 LEU A O 1
ATOM 1326 N N . ILE A 1 175 ? 0.596 2.173 -8.401 1.00 94.00 175 ILE A N 1
ATOM 1327 C CA . ILE A 1 175 ? 0.088 1.136 -7.519 1.00 94.00 175 ILE A CA 1
ATOM 1328 C C . ILE A 1 175 ? -0.642 1.840 -6.402 1.00 94.00 175 ILE A C 1
ATOM 1330 O O . ILE A 1 175 ? -0.109 2.748 -5.762 1.00 94.00 175 ILE A O 1
ATOM 1334 N N . ARG A 1 176 ? -1.885 1.433 -6.191 1.00 96.44 176 ARG A N 1
ATOM 1335 C CA . ARG A 1 176 ? -2.751 1.964 -5.160 1.00 96.44 176 ARG A CA 1
ATOM 1336 C C . ARG A 1 176 ? -2.984 0.907 -4.108 1.00 96.44 176 ARG A C 1
ATOM 1338 O O . ARG A 1 176 ? -3.440 -0.179 -4.434 1.00 96.44 176 ARG A O 1
ATOM 1345 N N . PHE A 1 177 ? -2.726 1.256 -2.859 1.00 97.62 177 PHE A N 1
ATOM 1346 C CA . PHE A 1 177 ? -3.253 0.538 -1.709 1.00 97.62 177 PHE A CA 1
ATOM 1347 C C . PHE A 1 177 ? -4.453 1.312 -1.176 1.00 97.62 177 PHE A C 1
ATOM 1349 O O . PHE A 1 177 ? -4.356 2.519 -0.940 1.00 97.62 177 PHE A O 1
ATOM 1356 N N . GLU A 1 178 ? -5.582 0.643 -0.978 1.00 96.88 178 GLU A N 1
ATOM 1357 C CA . GLU A 1 178 ? -6.760 1.281 -0.402 1.00 96.88 178 GLU A CA 1
ATOM 1358 C C . GLU A 1 178 ? -7.458 0.402 0.626 1.00 96.88 178 GLU A C 1
ATOM 1360 O O . GLU A 1 178 ? -7.521 -0.815 0.483 1.00 96.88 178 GLU A O 1
ATOM 1365 N N . VAL A 1 179 ? -8.014 1.050 1.653 1.00 96.50 179 VAL A N 1
ATOM 1366 C CA . VAL A 1 179 ? -8.883 0.420 2.652 1.00 96.50 179 VAL A CA 1
ATOM 1367 C C . VAL A 1 179 ? -10.283 0.981 2.475 1.00 96.50 179 VAL A C 1
ATOM 1369 O O . VAL A 1 179 ? -10.522 2.175 2.689 1.00 96.50 179 VAL A O 1
ATOM 1372 N N . LEU A 1 180 ? -11.210 0.114 2.091 1.00 95.25 180 LEU A N 1
ATOM 1373 C CA . LEU A 1 180 ? -12.603 0.437 1.831 1.00 95.25 180 LEU A CA 1
ATOM 1374 C C . LEU A 1 180 ? -13.443 0.212 3.088 1.00 95.25 180 LEU A C 1
ATOM 1376 O O . LEU A 1 180 ? -13.294 -0.794 3.783 1.00 95.25 180 LEU A O 1
ATOM 1380 N N . ASP A 1 181 ? -14.359 1.131 3.381 1.00 93.12 181 ASP A N 1
ATOM 1381 C CA . ASP A 1 181 ? -15.371 0.911 4.409 1.00 93.12 181 ASP A CA 1
ATOM 1382 C C . ASP A 1 181 ? -16.441 -0.106 3.964 1.00 93.12 181 ASP A C 1
ATOM 1384 O O . ASP A 1 181 ? -16.420 -0.645 2.858 1.00 93.12 181 ASP A O 1
ATOM 1388 N N . ARG A 1 182 ? -17.423 -0.370 4.834 1.00 91.62 182 ARG A N 1
ATOM 1389 C CA . ARG A 1 182 ? -18.524 -1.306 4.539 1.00 91.62 182 ARG A CA 1
ATOM 1390 C C . ARG A 1 182 ? -19.411 -0.869 3.367 1.00 91.62 182 ARG A C 1
ATOM 1392 O O . ARG A 1 182 ? -20.146 -1.694 2.841 1.00 91.62 182 ARG A O 1
ATOM 1399 N N . THR A 1 183 ? -19.370 0.408 2.988 1.00 93.62 183 THR A N 1
ATOM 1400 C CA . THR A 1 183 ? -20.107 0.971 1.847 1.00 93.62 183 THR A CA 1
ATOM 1401 C C . THR A 1 183 ? -19.292 0.946 0.554 1.00 93.62 183 THR A C 1
ATOM 1403 O O . THR A 1 183 ? -19.793 1.356 -0.489 1.00 93.62 183 THR A O 1
ATOM 1406 N N . GLY A 1 184 ? -18.044 0.466 0.610 1.00 91.75 184 GLY A N 1
ATOM 1407 C CA . GLY A 1 184 ? -17.118 0.461 -0.517 1.00 91.75 184 GLY A CA 1
ATOM 1408 C C . GLY A 1 184 ? -16.416 1.801 -0.749 1.00 91.75 184 GLY A C 1
ATOM 1409 O O . GLY A 1 184 ? -15.771 1.965 -1.780 1.00 91.75 184 GLY A O 1
ATOM 1410 N N . LYS A 1 185 ? -16.519 2.767 0.175 1.00 91.19 185 LYS A N 1
ATOM 1411 C CA . LYS A 1 185 ? -15.831 4.059 0.050 1.00 91.19 185 LYS A CA 1
ATOM 1412 C C . LYS A 1 185 ? -14.410 3.978 0.614 1.00 91.19 185 LYS A C 1
ATOM 1414 O O . LYS A 1 185 ? -14.229 3.425 1.702 1.00 91.19 185 LYS A O 1
ATOM 1419 N N . PRO A 1 186 ? -13.403 4.553 -0.065 1.00 90.75 186 PRO A N 1
ATOM 1420 C CA . PRO A 1 186 ? -12.034 4.544 0.431 1.00 90.75 186 PRO A CA 1
ATOM 1421 C C . PRO A 1 186 ? -11.895 5.434 1.672 1.00 90.75 186 PRO A C 1
ATOM 1423 O O . PRO A 1 186 ? -12.249 6.613 1.659 1.00 90.75 186 PRO A O 1
ATOM 1426 N N . ARG A 1 187 ? -11.353 4.869 2.754 1.00 90.88 187 ARG A N 1
ATOM 1427 C CA . ARG A 1 187 ? -10.938 5.593 3.973 1.00 90.88 187 ARG A CA 1
ATOM 1428 C C . ARG A 1 187 ? -9.451 5.928 3.962 1.00 90.88 187 ARG A C 1
ATOM 1430 O O . ARG A 1 187 ? -9.020 6.947 4.510 1.00 90.88 187 ARG A O 1
ATOM 1437 N N . VAL A 1 188 ? -8.680 5.038 3.351 1.00 92.25 188 VAL A N 1
ATOM 1438 C CA . VAL A 1 188 ? -7.247 5.160 3.099 1.00 92.25 188 VAL A CA 1
ATOM 1439 C C . VAL A 1 188 ? -7.049 4.880 1.619 1.00 92.25 188 VAL A C 1
ATOM 1441 O O . VAL A 1 188 ? -7.657 3.950 1.094 1.00 92.25 188 VAL A O 1
ATOM 1444 N N . SER A 1 189 ? -6.245 5.704 0.958 1.00 95.56 189 SER A N 1
ATOM 1445 C CA . SER A 1 189 ? -5.855 5.523 -0.436 1.00 95.56 189 SER A CA 1
ATOM 1446 C C . SER A 1 189 ? -4.461 6.104 -0.604 1.00 95.56 189 SER A C 1
ATOM 1448 O O . SER A 1 189 ? -4.286 7.319 -0.527 1.00 95.56 189 SER A O 1
ATOM 1450 N N . TRP A 1 190 ? -3.487 5.236 -0.828 1.00 96.75 190 TRP A N 1
ATOM 1451 C CA . TRP A 1 190 ? -2.098 5.595 -1.087 1.00 96.75 190 TRP A CA 1
ATOM 1452 C C . TRP A 1 190 ? -1.763 5.217 -2.511 1.00 96.75 190 TRP A C 1
ATOM 1454 O O . TRP A 1 190 ? -2.139 4.137 -2.948 1.00 96.75 190 TRP A O 1
ATOM 1464 N N . ILE A 1 191 ? -1.068 6.092 -3.231 1.00 94.69 191 ILE A N 1
ATOM 1465 C CA . ILE A 1 191 ? -0.644 5.835 -4.608 1.00 94.69 191 ILE A CA 1
ATOM 1466 C C . ILE A 1 191 ? 0.863 5.999 -4.670 1.00 94.69 191 ILE A C 1
ATOM 1468 O O . ILE A 1 191 ? 1.368 7.063 -4.319 1.00 94.69 191 ILE A O 1
ATOM 1472 N N . ALA A 1 192 ? 1.566 4.982 -5.144 1.00 91.81 192 ALA A N 1
ATOM 1473 C CA . ALA A 1 192 ? 2.995 5.034 -5.392 1.00 91.81 192 ALA A CA 1
ATOM 1474 C C . ALA A 1 192 ? 3.300 4.727 -6.858 1.00 91.81 192 ALA A C 1
ATOM 1476 O O . ALA A 1 192 ? 2.519 4.066 -7.538 1.00 91.81 192 ALA A O 1
ATOM 1477 N N . GLN A 1 193 ? 4.431 5.234 -7.332 1.00 89.12 193 GLN A N 1
ATOM 1478 C CA . GLN A 1 193 ? 4.949 4.981 -8.668 1.00 89.12 193 GLN A CA 1
ATOM 1479 C C . GLN A 1 193 ? 6.106 3.990 -8.545 1.00 89.12 193 GLN A C 1
ATOM 1481 O O . GLN A 1 193 ? 7.000 4.200 -7.726 1.00 89.12 193 GLN A O 1
ATOM 1486 N N . SER A 1 194 ? 6.069 2.906 -9.320 1.00 82.19 194 SER A N 1
ATOM 1487 C CA . SER A 1 194 ? 7.150 1.921 -9.337 1.00 82.19 194 SER A CA 1
ATOM 1488 C C . SER A 1 194 ? 8.261 2.353 -10.286 1.00 82.19 194 SER A C 1
ATOM 1490 O O . SER A 1 194 ? 8.017 2.602 -11.470 1.00 82.19 194 SER A O 1
ATOM 1492 N N . GLY A 1 195 ? 9.487 2.359 -9.766 1.00 71.88 195 GLY A N 1
ATOM 1493 C CA . GLY A 1 195 ? 10.703 2.653 -10.516 1.00 71.88 195 GLY A CA 1
ATOM 1494 C C . GLY A 1 195 ? 10.928 4.145 -10.772 1.00 71.88 195 GLY A C 1
ATOM 1495 O O . GLY A 1 195 ? 10.059 4.988 -10.555 1.00 71.88 195 GLY A O 1
ATOM 1496 N N . TYR A 1 196 ? 12.126 4.470 -11.254 1.00 55.59 196 TYR A N 1
ATOM 1497 C CA . TYR A 1 196 ? 12.453 5.792 -11.783 1.00 55.59 196 TYR A CA 1
ATOM 1498 C C . TYR A 1 196 ? 12.240 5.790 -13.296 1.00 55.59 196 TYR A C 1
ATOM 1500 O O . TYR A 1 196 ? 12.728 4.896 -13.987 1.00 55.59 196 TYR A O 1
ATOM 1508 N N . THR A 1 197 ? 11.601 6.827 -13.833 1.00 43.62 197 THR A N 1
ATOM 1509 C CA . THR A 1 197 ? 11.929 7.253 -15.193 1.00 43.62 197 THR A CA 1
ATOM 1510 C C . THR A 1 197 ? 13.346 7.809 -15.119 1.00 43.62 197 THR A C 1
ATOM 1512 O O . THR A 1 197 ? 13.542 8.899 -14.571 1.00 43.62 197 THR A O 1
ATOM 1515 N N . GLU A 1 198 ? 14.357 7.085 -15.606 1.00 38.81 198 GLU A N 1
ATOM 1516 C CA . GLU A 1 198 ? 15.578 7.792 -15.997 1.00 38.81 198 GLU A CA 1
ATOM 1517 C C . GLU A 1 198 ? 15.143 8.926 -16.936 1.00 38.81 198 GLU A C 1
ATOM 1519 O O . GLU A 1 198 ? 14.286 8.697 -17.800 1.00 38.81 198 GLU A O 1
ATOM 1524 N N . PRO A 1 199 ? 15.634 10.166 -16.758 1.00 37.06 199 PRO A N 1
ATOM 1525 C CA . PRO A 1 199 ? 15.429 11.169 -17.783 1.00 37.06 199 PRO A CA 1
ATOM 1526 C C . PRO A 1 199 ? 15.974 10.567 -19.075 1.00 37.06 199 PRO A C 1
ATOM 1528 O O . PRO A 1 199 ? 17.151 10.218 -19.141 1.00 37.06 199 PRO A O 1
ATOM 1531 N N . LEU A 1 200 ? 15.107 10.396 -20.075 1.00 37.38 200 LEU A N 1
ATOM 1532 C CA . LEU A 1 200 ? 15.534 10.069 -21.427 1.00 37.38 200 LEU A CA 1
ATOM 1533 C C . LEU A 1 200 ? 16.519 11.164 -21.831 1.00 37.38 200 LEU A C 1
ATOM 1535 O O . LEU A 1 200 ? 16.116 12.274 -22.183 1.00 37.38 200 LEU A O 1
ATOM 1539 N N . VAL A 1 201 ? 17.818 10.879 -21.735 1.00 35.72 201 VAL A N 1
ATOM 1540 C CA . VAL A 1 201 ? 18.833 11.706 -22.368 1.00 35.72 201 VAL A CA 1
ATOM 1541 C C . VAL A 1 201 ? 18.630 11.459 -23.851 1.00 35.72 201 VAL A C 1
ATOM 1543 O O . VAL A 1 201 ? 19.138 10.494 -24.417 1.00 35.72 201 VAL A O 1
ATOM 1546 N N . PHE A 1 202 ? 17.809 12.301 -24.473 1.00 34.38 202 PHE A N 1
ATOM 1547 C CA . PHE A 1 202 ? 17.806 12.425 -25.917 1.00 34.38 202 PHE A CA 1
ATOM 1548 C C . PHE A 1 202 ? 19.244 12.788 -26.278 1.00 34.38 202 PHE A C 1
ATOM 1550 O O . PHE A 1 202 ? 19.720 13.853 -25.889 1.00 34.38 202 PHE A O 1
ATOM 1557 N N . ASN A 1 203 ? 19.963 11.874 -26.925 1.00 37.91 203 ASN A N 1
ATOM 1558 C CA . ASN A 1 203 ? 21.260 12.174 -27.499 1.00 37.91 203 ASN A CA 1
ATOM 1559 C C . ASN A 1 203 ? 21.018 12.603 -28.953 1.00 37.91 203 ASN A C 1
ATOM 1561 O O . ASN A 1 203 ? 20.952 11.735 -29.821 1.00 37.91 203 ASN A O 1
ATOM 1565 N N . PRO A 1 204 ? 20.820 13.902 -29.250 1.00 45.50 204 PRO A N 1
ATOM 1566 C CA . PRO A 1 204 ? 20.527 14.363 -30.607 1.00 45.50 204 PRO A CA 1
ATOM 1567 C C . PRO A 1 204 ? 21.700 14.182 -31.584 1.00 45.50 204 PRO A C 1
ATOM 1569 O O . PRO A 1 204 ? 21.557 14.530 -32.750 1.00 45.50 204 PRO A O 1
ATOM 1572 N N . SER A 1 205 ? 22.857 13.684 -31.134 1.00 46.75 205 SER A N 1
ATOM 1573 C CA . SER A 1 205 ? 24.060 13.509 -31.955 1.00 46.75 205 SER A CA 1
ATOM 1574 C C . SER A 1 205 ? 24.343 12.068 -32.392 1.00 46.75 205 SER A C 1
ATOM 1576 O O . SER A 1 205 ? 25.332 11.849 -33.086 1.00 46.75 205 SER A O 1
ATOM 1578 N N . ALA A 1 206 ? 23.495 11.097 -32.039 1.00 48.78 206 ALA A N 1
ATOM 1579 C CA . ALA A 1 206 ? 23.531 9.773 -32.655 1.00 48.78 206 ALA A CA 1
ATOM 1580 C C . ALA A 1 206 ? 22.491 9.734 -33.788 1.00 48.78 206 ALA A C 1
ATOM 1582 O O . ALA A 1 206 ? 21.293 9.810 -33.532 1.00 48.78 206 ALA A O 1
ATOM 1583 N N . ASP A 1 207 ? 22.979 9.648 -35.024 1.00 49.16 207 ASP A N 1
ATOM 1584 C CA . ASP A 1 207 ? 22.228 9.442 -36.270 1.00 49.16 207 ASP A CA 1
ATOM 1585 C C . ASP A 1 207 ? 21.522 10.671 -36.867 1.00 49.16 207 ASP A C 1
ATOM 1587 O O . ASP A 1 207 ? 20.318 10.691 -37.117 1.00 49.16 207 ASP A O 1
ATOM 1591 N N . ILE A 1 208 ? 22.321 11.681 -37.216 1.00 44.62 208 ILE A N 1
ATOM 1592 C CA . ILE A 1 208 ? 22.141 12.359 -38.507 1.00 44.62 208 ILE A CA 1
ATOM 1593 C C . ILE A 1 208 ? 23.476 12.245 -39.241 1.00 44.62 208 ILE A C 1
ATOM 1595 O O . ILE A 1 208 ? 24.301 13.159 -39.223 1.00 44.62 208 ILE A O 1
ATOM 1599 N N . GLU A 1 209 ? 23.716 11.084 -39.850 1.00 43.88 209 GLU A N 1
ATOM 1600 C CA . GLU A 1 209 ? 24.682 10.990 -40.939 1.00 43.88 209 GLU A CA 1
ATOM 1601 C C . GLU A 1 209 ? 24.092 11.818 -42.087 1.00 43.88 209 GLU A C 1
ATOM 1603 O O . GLU A 1 209 ? 23.107 11.449 -42.724 1.00 43.88 209 GLU A O 1
ATOM 1608 N N . TRP A 1 210 ? 24.602 13.038 -42.232 1.00 44.78 210 TRP A N 1
ATOM 1609 C CA . TRP A 1 210 ? 24.182 13.967 -43.269 1.00 44.78 210 TRP A CA 1
ATOM 1610 C C . TRP A 1 210 ? 24.739 13.437 -44.598 1.00 44.78 210 TRP A C 1
ATOM 1612 O O . TRP A 1 210 ? 25.876 13.740 -44.961 1.00 44.78 210 TRP A O 1
ATOM 1622 N N . GLU A 1 211 ? 23.971 12.608 -45.311 1.00 41.00 211 GLU A N 1
ATOM 1623 C CA . GLU A 1 211 ? 24.226 12.354 -46.731 1.00 41.00 211 GLU A CA 1
ATOM 1624 C C . GLU A 1 211 ? 24.097 13.698 -47.457 1.00 41.00 211 GLU A C 1
ATOM 1626 O O . GLU A 1 211 ? 23.010 14.259 -47.608 1.00 41.00 211 GLU A O 1
ATOM 1631 N N . GLY A 1 212 ? 25.246 14.278 -47.810 1.00 46.44 212 GLY A N 1
ATOM 1632 C CA . GLY A 1 212 ? 25.312 15.571 -48.477 1.00 46.44 212 GLY A CA 1
ATOM 1633 C C . GLY A 1 212 ? 24.543 15.576 -49.802 1.00 46.44 212 GLY A C 1
ATOM 1634 O O . GLY A 1 212 ? 24.430 14.537 -50.454 1.00 46.44 212 GLY A O 1
ATOM 1635 N N . PRO A 1 213 ? 24.041 16.738 -50.258 1.00 47.84 213 PRO A N 1
ATOM 1636 C CA . PRO A 1 213 ? 23.489 16.846 -51.591 1.00 47.84 213 PRO A CA 1
ATOM 1637 C C . PRO A 1 213 ? 24.617 16.625 -52.600 1.00 47.84 213 PRO A C 1
ATOM 1639 O O . PRO A 1 213 ? 25.507 17.459 -52.780 1.00 47.84 213 PRO A O 1
ATOM 1642 N N . ALA A 1 214 ? 24.566 15.471 -53.257 1.00 54.62 214 ALA A N 1
ATOM 1643 C CA . ALA A 1 214 ? 25.228 15.256 -54.523 1.00 54.62 214 ALA A CA 1
ATOM 1644 C C . ALA A 1 214 ? 24.666 16.234 -55.570 1.00 54.62 214 ALA A C 1
ATOM 1646 O O . ALA A 1 214 ? 23.462 16.470 -55.636 1.00 54.62 214 ALA A O 1
ATOM 1647 N N . ALA A 1 215 ? 25.575 16.728 -56.410 1.00 50.72 215 ALA A N 1
ATOM 1648 C CA . ALA A 1 215 ? 25.335 17.388 -57.690 1.00 50.72 215 ALA A CA 1
ATOM 1649 C C . ALA A 1 215 ? 24.673 18.781 -57.658 1.00 50.72 215 ALA A C 1
ATOM 1651 O O . ALA A 1 215 ? 23.466 18.941 -57.808 1.00 50.72 215 ALA A O 1
ATOM 1652 N N . PHE A 1 216 ? 25.520 19.815 -57.647 1.00 45.44 216 PHE A N 1
ATOM 1653 C CA . PHE A 1 216 ? 25.313 20.950 -58.548 1.00 45.44 216 PHE A CA 1
ATOM 1654 C C . PHE A 1 216 ? 26.316 20.812 -59.697 1.00 45.44 216 PHE A C 1
ATOM 1656 O O . PHE A 1 216 ? 27.470 21.230 -59.603 1.00 45.44 216 PHE A O 1
ATOM 1663 N N . GLU A 1 217 ? 25.878 20.136 -60.759 1.00 48.25 217 GLU A N 1
ATOM 1664 C CA . GLU A 1 217 ? 26.521 20.195 -62.066 1.00 48.25 217 GLU A CA 1
ATOM 1665 C C . GLU A 1 217 ? 26.367 21.609 -62.646 1.00 48.25 217 GLU A C 1
ATOM 1667 O O . GLU A 1 217 ? 25.281 22.180 -62.695 1.00 48.25 217 GLU A O 1
ATOM 1672 N N . SER A 1 218 ? 27.510 22.152 -63.057 1.00 48.69 218 SER A N 1
ATOM 1673 C CA . SER A 1 218 ? 27.732 23.087 -64.162 1.00 48.69 218 SER A CA 1
ATOM 1674 C C . SER A 1 218 ? 26.515 23.563 -64.965 1.00 48.69 218 SER A C 1
ATOM 1676 O O . SER A 1 218 ? 25.936 22.774 -65.705 1.00 48.69 218 SER A O 1
ATOM 1678 N N . LEU A 1 219 ? 26.300 24.881 -64.998 1.00 49.56 219 LEU A N 1
ATOM 1679 C CA . LEU A 1 219 ? 25.854 25.609 -66.192 1.00 49.56 219 LEU A CA 1
ATOM 1680 C C . LEU A 1 219 ? 26.412 27.048 -66.152 1.00 49.56 219 LEU A C 1
ATOM 1682 O O . LEU A 1 219 ? 26.023 27.833 -65.295 1.00 49.56 219 LEU A O 1
ATOM 1686 N N . GLN A 1 220 ? 27.374 27.273 -67.058 1.00 53.47 220 GLN A N 1
ATOM 1687 C CA . GLN A 1 220 ? 27.815 28.498 -67.761 1.00 53.47 220 GLN A CA 1
ATOM 1688 C C . GLN A 1 220 ? 27.700 29.874 -67.094 1.00 53.47 220 GLN A C 1
ATOM 1690 O O . GLN A 1 220 ? 26.570 30.355 -66.873 1.00 53.47 220 GLN A O 1
#

Sequence (220 aa):
MIEVIVVMMISSLILAAVLPLSLRAVSANHRLGSGMINLSDRDIAEAVFRDLFASAAPLTFGDDRGPSTLEGDAERARISLRRGRIALCGDGPYDALELRIVEAGTGGLLICEAKDQQRTLYEWRSGKARFAYSLDGKDWSSAWPPRGSGDEPAPRSGSNEIERLRRNVVASPLIRFEVLDRTGKPRVSWIAQSGYTEPLVFNPSADIEWEGPAAFESLQ